Protein AF-A0A257PE08-F1 (afdb_monomer)

Solvent-accessible surface area (backbone atoms only — not comparable to full-atom values): 20374 Å² total; per-residue (Å²): 132,76,95,48,96,62,40,67,67,37,75,37,74,71,12,70,76,34,76,92,44,47,66,87,66,62,74,46,53,58,78,70,44,83,70,74,73,77,74,80,82,73,74,73,74,81,68,73,70,72,95,62,59,40,39,67,68,56,52,40,51,28,63,54,32,28,30,49,39,19,35,43,72,65,66,71,44,79,92,77,77,82,74,79,79,77,90,66,82,58,79,67,79,52,76,64,60,47,36,51,52,43,40,62,64,57,52,64,58,69,55,27,56,74,66,35,52,70,55,38,47,54,52,50,51,53,52,44,58,74,66,64,80,48,28,72,68,74,56,23,51,52,50,51,50,54,47,47,68,33,49,48,59,38,52,51,50,51,47,54,49,40,66,60,27,65,40,79,46,79,66,43,81,38,67,50,74,35,95,83,43,45,36,50,41,68,49,56,73,27,24,34,35,96,92,44,38,35,31,69,44,80,42,66,53,68,36,58,49,78,94,72,36,67,36,56,89,74,35,49,62,62,47,56,52,44,28,49,39,13,40,65,68,46,82,49,34,40,34,45,32,15,58,54,26,36,35,41,37,69,69,50,59,38,69,60,19,36,53,48,50,41,52,50,40,44,48,49,56,52,17,48,62,43,70,39,49,57,46,42,68,24,38,52,33,28,75,76,69,70,38,25,53,57,40,23,63,23,54,102,89,42,84,23,60,31,76,42,69,53,37,37,71,78,28,75,39,48,65,62,34,42,69,82,50,54,22,60,54,48,31,53,67,67,44,46,62,49,51,60,51,44,70,65,37,47,79,44,50,56,90,74,49,79,78,81,69,91,75,89,133

pLDDT: mean 89.32, std 12.43, range [31.91, 98.44]

Radius of gyration: 26.45 Å; Cα contacts (8 Å, |Δi|>4): 514; chains: 1; bounding box: 70×51×82 Å

Nearest PDB structures (foldseek):
  8b1u-assembly1_C  TM=7.797E-01  e=2.175E-16  Escherichia coli
  1w36-assembly1_C  TM=7.852E-01  e=1.128E-15  Escherichia coli
  1w36-assembly2_F  TM=7.829E-01  e=8.939E-15  Escherichia coli
  7mr1-assembly1_C  TM=7.186E-01  e=1.027E-13  Escherichia coli K-12
  7mr2-assembly1_C  TM=7.227E-01  e=4.542E-13  Escherichia coli K-12

Mean predicted aligned error: 7.94 Å

Secondary structure (DSSP, 8-state):
--SSTT-GGGTSHHHHHSTTT----THHHHTTS----PPP--PPPPPPPPSSPBPHHHHHHHHH-HHHHHHHHHS------------S--SS--HHHHHHHHHHHHS-HHHHHHH-HHHHHHHHHHHHHHTT-SPSHHHHHHHHHHHHHHHHHHHHHHHHHHHHS-EE---EEEEEEETTEEEEEEE-SEEEETTEEEEEEE-SS--B-GGG-B-HHHHHHHHHHHHHHHHTT--EEEEEE-SSEEEEEPPPPHHHHHHHHHHHHHHHHHHHHS--S--HHHHHHHHHHS-HHHHHT-BTTB--GGGSHHHHHH-SSHHHHHTTSHHHHHIIIIIHHHHHHHHTSEEEEGGGSPP------

Foldseek 3Di:
DDPDPLPVQQVDPVVVVVVVSHDPPVVSVQVVDPPDDPDPPDFDPADDADPDADELVLLLVCLQFLLQNLCCPQVVDDDDDPDDDPPDQDQDDDPVLLQVLLVQLQPPLVVCVVVPVLVSLVVSLVVCVVVSSAHDDPRSVVSSVVSSLQNRLLSVVVVVVCVQFVAWDDWDWQWDDAPSHIYTDIRPQWTHHPVGIEHEEEGQDDQADPPRAGDLSVCSSVLSSLLSCLLSVHPYWYWYGYRFWIKTQHHDHNVVSVQLVNVSRVQSSVSNSDNQLEHNQLLQCCVPPNCNQCQAPHDPPGDHPCVRVSNCVQPVGPCSSPVVVRHVVCSCSNPVVSVVSSRVIDIGTSVPDPPPPPDDD

Structure (mmCIF, N/CA/C/O backbone):
data_AF-A0A257PE08-F1
#
_entry.id   AF-A0A257PE08-F1
#
loop_
_atom_site.group_PDB
_atom_site.id
_atom_site.type_symbol
_atom_site.label_atom_id
_atom_site.label_alt_id
_atom_site.label_comp_id
_atom_site.label_asym_id
_atom_site.label_entity_id
_atom_site.label_seq_id
_atom_site.pdbx_PDB_ins_code
_atom_site.Cartn_x
_atom_site.Cartn_y
_atom_site.Cartn_z
_atom_site.occupancy
_atom_site.B_iso_or_equiv
_atom_site.auth_seq_id
_atom_site.auth_comp_id
_atom_site.auth_asym_id
_atom_site.auth_atom_id
_atom_site.pdbx_PDB_model_num
ATOM 1 N N . HIS A 1 1 ? 39.959 13.506 -36.699 1.00 79.88 1 HIS A N 1
ATOM 2 C CA . HIS A 1 1 ? 39.619 12.232 -36.036 1.00 79.88 1 HIS A CA 1
ATOM 3 C C . HIS A 1 1 ? 38.134 12.213 -35.681 1.00 79.88 1 HIS A C 1
ATOM 5 O O . HIS A 1 1 ? 37.629 13.261 -35.292 1.00 79.88 1 HIS A O 1
ATOM 11 N N . PRO A 1 2 ? 37.415 11.093 -35.877 1.00 84.62 2 PRO A N 1
ATOM 12 C CA . PRO A 1 2 ? 36.087 10.860 -35.302 1.00 84.62 2 PRO A CA 1
ATOM 13 C C . PRO A 1 2 ? 36.030 11.059 -33.779 1.00 84.62 2 PRO A C 1
ATOM 15 O O . PRO A 1 2 ? 37.005 10.783 -33.087 1.00 84.62 2 PRO A O 1
ATOM 18 N N . LEU A 1 3 ? 34.869 11.484 -33.269 1.00 89.00 3 LEU A N 1
ATOM 19 C CA . LEU A 1 3 ? 34.649 11.779 -31.843 1.00 89.00 3 LEU A CA 1
ATOM 20 C C . LEU A 1 3 ? 34.622 10.535 -30.944 1.00 89.00 3 LEU A C 1
ATOM 22 O O . LEU A 1 3 ? 34.955 10.628 -29.770 1.00 89.00 3 LEU A O 1
ATOM 26 N N . GLN A 1 4 ? 34.216 9.386 -31.482 1.00 88.69 4 GLN A N 1
ATOM 27 C CA . GLN A 1 4 ? 34.061 8.147 -30.721 1.00 88.69 4 GLN A CA 1
ATOM 28 C C . GLN A 1 4 ? 35.155 7.150 -31.112 1.00 88.69 4 GLN A C 1
ATOM 30 O O . GLN A 1 4 ? 35.343 6.937 -32.315 1.00 88.69 4 GLN A O 1
ATOM 35 N N . PRO A 1 5 ? 35.843 6.500 -30.154 1.00 83.31 5 PRO A N 1
ATOM 36 C CA . PRO A 1 5 ? 36.933 5.556 -30.433 1.00 83.31 5 PRO A CA 1
ATOM 37 C C . PRO A 1 5 ? 36.466 4.307 -31.197 1.00 83.31 5 PRO A C 1
ATOM 39 O O . PRO A 1 5 ? 37.251 3.687 -31.907 1.00 83.31 5 PRO A O 1
ATOM 42 N N . PHE A 1 6 ? 35.169 3.994 -31.139 1.00 86.25 6 PHE A N 1
ATOM 43 C CA . PHE A 1 6 ? 34.515 2.942 -31.916 1.00 86.25 6 PHE A CA 1
ATOM 44 C C . PHE A 1 6 ? 33.881 3.455 -33.213 1.00 86.25 6 PHE A C 1
ATOM 46 O O . PHE A 1 6 ? 32.962 2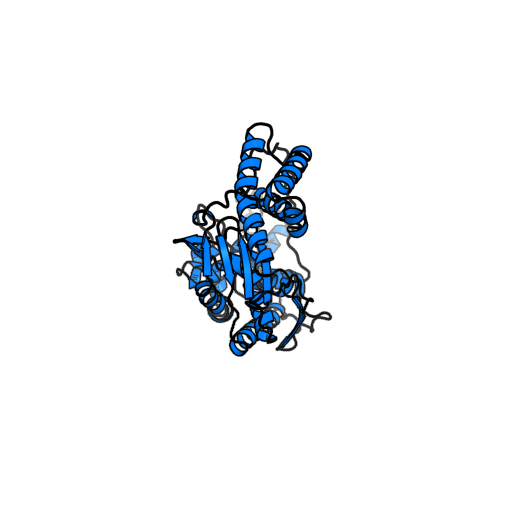.837 -33.735 1.00 86.25 6 PHE A O 1
ATOM 53 N N . SER A 1 7 ? 34.306 4.587 -33.775 1.00 88.00 7 SER A N 1
ATOM 54 C CA . SER A 1 7 ? 33.793 4.997 -35.086 1.00 88.00 7 SER A CA 1
ATOM 55 C C . SER A 1 7 ? 34.130 3.951 -36.153 1.00 88.00 7 SER A C 1
ATOM 57 O O . SER A 1 7 ? 35.294 3.584 -36.313 1.00 88.00 7 SER A O 1
ATOM 59 N N . ARG A 1 8 ? 33.131 3.528 -36.946 1.00 85.06 8 ARG A N 1
ATOM 60 C CA . ARG A 1 8 ? 33.309 2.581 -38.067 1.00 85.06 8 ARG A CA 1
ATOM 61 C C . ARG A 1 8 ? 34.441 2.998 -39.013 1.00 85.06 8 ARG A C 1
ATOM 63 O O . ARG A 1 8 ? 35.184 2.149 -39.499 1.00 85.06 8 ARG A O 1
ATOM 70 N N . ARG A 1 9 ? 34.631 4.314 -39.176 1.00 84.81 9 ARG A N 1
ATOM 71 C CA . ARG A 1 9 ? 35.687 4.940 -39.984 1.00 84.81 9 ARG A CA 1
ATOM 72 C C . ARG A 1 9 ? 37.097 4.491 -39.600 1.00 84.81 9 ARG A C 1
ATOM 74 O O . ARG A 1 9 ? 37.956 4.510 -40.464 1.00 84.81 9 ARG A O 1
ATOM 81 N N . TYR A 1 10 ? 37.344 4.083 -38.353 1.00 84.81 10 TYR A N 1
ATOM 82 C CA . TYR A 1 10 ? 38.652 3.583 -37.912 1.00 84.81 10 TYR A CA 1
ATOM 83 C C . TYR A 1 10 ? 38.959 2.145 -38.381 1.00 84.81 10 TYR A C 1
ATOM 85 O O . TYR A 1 10 ? 40.113 1.722 -38.349 1.00 84.81 10 TYR A O 1
ATOM 93 N N . PHE A 1 11 ? 37.947 1.397 -38.841 1.00 83.69 11 PHE A N 1
ATOM 94 C CA . PHE A 1 11 ? 38.051 -0.021 -39.224 1.00 83.69 11 PHE A CA 1
ATOM 95 C C . PHE A 1 11 ? 37.854 -0.268 -40.729 1.00 83.69 11 PHE A C 1
ATOM 97 O O . PHE A 1 11 ? 37.947 -1.409 -41.191 1.00 83.69 11 PHE A O 1
ATOM 104 N N . GLU A 1 12 ? 37.588 0.785 -41.505 1.00 83.50 12 GLU A N 1
ATOM 105 C CA . GLU A 1 12 ? 37.418 0.724 -42.957 1.00 83.50 12 GLU A CA 1
ATOM 106 C C . GLU A 1 12 ? 38.759 0.574 -43.687 1.00 83.50 12 GLU A C 1
ATOM 108 O O . GLU A 1 12 ? 39.816 0.995 -43.216 1.00 83.50 12 GLU A O 1
ATOM 113 N N . ARG A 1 13 ? 38.726 -0.008 -44.892 1.00 73.19 13 ARG A N 1
ATOM 114 C CA . ARG A 1 13 ? 39.934 -0.238 -45.702 1.00 73.19 13 ARG A CA 1
ATOM 115 C C . ARG A 1 13 ? 40.685 1.066 -46.009 1.00 73.19 13 ARG A C 1
ATOM 117 O O . ARG A 1 13 ? 41.907 1.081 -45.926 1.00 73.19 13 ARG A O 1
ATOM 124 N N . ALA A 1 14 ? 39.956 2.163 -46.220 1.00 70.44 14 ALA A N 1
ATOM 125 C CA . ALA A 1 14 ? 40.514 3.502 -46.424 1.00 70.44 14 ALA A CA 1
ATOM 126 C C . ALA A 1 14 ? 41.287 4.046 -45.202 1.00 70.44 14 ALA A C 1
ATOM 128 O O . ALA A 1 14 ? 42.212 4.839 -45.359 1.00 70.44 14 ALA A O 1
ATOM 129 N N . ALA A 1 15 ? 40.958 3.609 -43.981 1.00 65.19 15 ALA A N 1
ATOM 130 C CA . ALA A 1 15 ? 41.705 3.988 -42.783 1.00 65.19 15 ALA A CA 1
ATOM 131 C C . ALA A 1 15 ? 43.013 3.209 -42.626 1.00 65.19 15 ALA A C 1
ATOM 133 O O . ALA A 1 15 ? 43.952 3.740 -42.054 1.00 65.19 15 ALA A O 1
ATOM 134 N N . LYS A 1 16 ? 43.131 1.995 -43.185 1.00 61.88 16 LYS A N 1
ATOM 135 C CA . LYS A 1 16 ? 44.424 1.281 -43.253 1.00 61.88 16 LYS A CA 1
ATOM 136 C C . LYS A 1 16 ? 45.430 1.977 -44.167 1.00 61.88 16 LYS A C 1
ATOM 138 O O . LYS A 1 16 ? 46.629 1.884 -43.936 1.00 61.88 16 LYS A O 1
ATOM 143 N N . GLU A 1 17 ? 44.935 2.652 -45.197 1.00 68.38 17 GLU A N 1
ATOM 144 C CA . GLU A 1 17 ? 45.746 3.401 -46.163 1.00 68.38 17 GLU A CA 1
ATOM 145 C C . GLU A 1 17 ? 46.118 4.799 -45.638 1.00 68.38 17 GLU A C 1
ATOM 147 O O . GLU A 1 17 ? 47.116 5.379 -46.058 1.00 68.38 17 GLU A O 1
ATOM 152 N N . ASN A 1 18 ? 45.365 5.316 -44.662 1.00 70.62 18 ASN A N 1
ATOM 153 C CA . ASN A 1 18 ? 45.643 6.569 -43.972 1.00 70.62 18 ASN A CA 1
ATOM 154 C C . ASN A 1 18 ? 46.121 6.299 -42.537 1.00 70.62 18 ASN A C 1
ATOM 156 O O . ASN A 1 18 ? 45.312 6.197 -41.617 1.00 70.62 18 ASN A O 1
ATOM 160 N N . ALA A 1 19 ? 47.441 6.245 -42.332 1.00 65.56 19 ALA A N 1
ATOM 161 C CA . ALA A 1 19 ? 48.060 5.952 -41.033 1.00 65.56 19 ALA A CA 1
ATOM 162 C C . ALA A 1 19 ? 47.569 6.849 -39.876 1.00 65.56 19 ALA A C 1
ATOM 164 O O . ALA A 1 19 ? 47.602 6.424 -38.725 1.00 65.56 19 ALA A O 1
ATOM 165 N N . ALA A 1 20 ? 47.065 8.057 -40.164 1.00 75.19 20 ALA A N 1
ATOM 166 C CA . ALA A 1 20 ? 46.505 8.952 -39.154 1.00 75.19 20 ALA A CA 1
ATOM 167 C C . ALA A 1 20 ? 45.117 8.519 -38.643 1.00 75.19 20 ALA A C 1
ATOM 169 O O . ALA A 1 20 ? 44.660 9.026 -37.628 1.00 75.19 20 ALA A O 1
ATOM 170 N N . LEU A 1 21 ? 44.412 7.614 -39.324 1.00 77.50 21 LEU A N 1
ATOM 171 C CA . LEU A 1 21 ? 43.068 7.152 -38.953 1.00 77.50 21 LEU A CA 1
ATOM 172 C C . LEU A 1 21 ? 43.010 5.651 -38.643 1.00 77.50 21 LEU A C 1
ATOM 174 O O . LEU A 1 21 ? 41.936 5.138 -38.356 1.00 77.50 21 LEU A O 1
ATOM 178 N N . PHE A 1 22 ? 44.124 4.928 -38.683 1.00 79.75 22 PHE A N 1
ATOM 179 C CA . PHE A 1 22 ? 44.137 3.509 -38.339 1.00 79.75 22 PHE A CA 1
ATOM 180 C C . PHE A 1 22 ? 44.191 3.295 -36.815 1.00 79.75 22 PHE A C 1
ATOM 182 O O . PHE A 1 22 ? 44.941 3.981 -36.123 1.00 79.75 22 PHE A O 1
ATOM 189 N N . THR A 1 23 ? 43.437 2.322 -36.289 1.00 80.94 23 THR A N 1
ATOM 190 C CA . THR A 1 23 ? 43.498 1.909 -34.873 1.00 80.94 23 THR A CA 1
ATOM 191 C C . THR A 1 23 ? 43.847 0.426 -34.728 1.00 80.94 23 THR A C 1
ATOM 193 O O . THR A 1 23 ? 43.384 -0.411 -35.503 1.00 80.94 23 THR A O 1
ATOM 196 N N . TYR A 1 24 ? 44.641 0.100 -33.704 1.00 81.94 24 TYR A N 1
ATOM 197 C CA . TYR A 1 24 ? 44.962 -1.276 -33.301 1.00 81.94 24 TYR A CA 1
ATOM 198 C C . TYR A 1 24 ? 44.006 -1.829 -32.230 1.00 81.94 24 TYR A C 1
ATOM 200 O O . TYR A 1 24 ? 44.119 -2.998 -31.869 1.00 81.94 24 TYR A O 1
ATOM 208 N N . ALA A 1 25 ? 43.072 -1.011 -31.734 1.00 84.50 25 ALA A N 1
ATOM 209 C CA . ALA A 1 25 ? 42.108 -1.374 -30.697 1.00 84.50 25 ALA A CA 1
ATOM 210 C C . ALA A 1 25 ? 41.035 -2.334 -31.248 1.00 84.50 25 ALA A C 1
ATOM 212 O O . ALA A 1 25 ? 39.959 -1.925 -31.698 1.00 84.50 25 ALA A O 1
ATOM 213 N N . GLY A 1 26 ? 41.376 -3.624 -31.290 1.00 79.31 26 GLY A N 1
ATOM 214 C CA . GLY A 1 26 ? 40.558 -4.692 -31.864 1.00 79.31 26 GLY A CA 1
ATOM 215 C C . GLY A 1 26 ? 39.231 -4.911 -31.136 1.00 79.31 26 GLY A C 1
ATOM 216 O O . GLY A 1 26 ? 38.256 -5.314 -31.769 1.00 79.31 26 GLY A O 1
ATOM 217 N N . GLU A 1 27 ? 39.162 -4.571 -29.850 1.00 83.38 27 GLU A N 1
ATOM 218 C CA . GLU A 1 27 ? 37.962 -4.623 -29.015 1.00 83.38 27 GLU A CA 1
ATOM 219 C C . GLU A 1 27 ? 36.804 -3.795 -29.596 1.00 83.38 27 GLU A C 1
ATOM 221 O O . GLU A 1 27 ? 35.659 -4.242 -29.616 1.00 83.38 27 GLU A O 1
ATOM 226 N N . TRP A 1 28 ? 37.093 -2.638 -30.195 1.00 84.50 28 TRP A N 1
ATOM 227 C CA . TRP A 1 28 ? 36.077 -1.770 -30.797 1.00 84.50 28 TRP A CA 1
ATOM 228 C C . TRP A 1 28 ? 35.566 -2.274 -32.143 1.00 84.50 28 TRP A C 1
ATOM 230 O O . TRP A 1 28 ? 34.472 -1.906 -32.572 1.00 84.50 28 TRP A O 1
ATOM 240 N N . ARG A 1 29 ? 36.326 -3.148 -32.809 1.00 79.12 29 ARG A N 1
ATOM 241 C CA . ARG A 1 29 ? 35.878 -3.794 -34.043 1.00 79.12 29 ARG A CA 1
ATOM 242 C C . ARG A 1 29 ? 34.722 -4.757 -33.774 1.00 79.12 29 ARG A C 1
ATOM 244 O O . ARG A 1 29 ? 33.867 -4.911 -34.641 1.00 79.12 29 ARG A O 1
ATOM 251 N N . MET A 1 30 ? 34.674 -5.364 -32.584 1.00 78.38 30 MET A N 1
ATOM 252 C CA . MET A 1 30 ? 33.598 -6.279 -32.188 1.00 78.38 30 MET A CA 1
ATOM 253 C C . MET A 1 30 ? 32.237 -5.582 -32.100 1.00 78.38 30 MET A C 1
ATOM 255 O O . MET A 1 30 ? 31.230 -6.210 -32.395 1.00 78.38 30 MET A O 1
ATOM 259 N N . ALA A 1 31 ? 32.201 -4.281 -31.791 1.00 75.62 31 ALA A N 1
ATOM 260 C CA . ALA A 1 31 ? 30.964 -3.496 -31.773 1.00 75.62 31 ALA A CA 1
ATOM 261 C C . ALA A 1 31 ? 30.319 -3.318 -33.167 1.00 75.62 31 ALA A C 1
ATOM 263 O O . ALA A 1 31 ? 29.145 -2.972 -33.252 1.00 75.62 31 ALA A O 1
ATOM 264 N N . HIS A 1 32 ? 31.078 -3.548 -34.250 1.00 75.12 32 HIS A N 1
ATOM 265 C CA . HIS A 1 32 ? 30.610 -3.482 -35.647 1.00 75.12 32 HIS A CA 1
ATOM 266 C C . HIS A 1 32 ? 30.516 -4.847 -36.322 1.00 75.12 32 HIS A C 1
ATOM 268 O O . HIS A 1 32 ? 30.151 -4.915 -37.496 1.00 75.12 32 HIS A O 1
ATOM 274 N N . ALA A 1 33 ? 30.908 -5.921 -35.633 1.00 74.69 33 ALA A N 1
ATOM 275 C CA . ALA A 1 33 ? 30.546 -7.251 -36.090 1.00 74.69 33 ALA A CA 1
ATOM 276 C C . ALA A 1 33 ? 29.020 -7.335 -36.021 1.00 74.69 33 ALA A C 1
ATOM 278 O O . ALA A 1 33 ? 28.451 -6.905 -35.015 1.00 74.69 33 ALA A O 1
ATOM 279 N N . ASP A 1 34 ? 28.373 -7.825 -37.085 1.00 62.53 34 ASP A N 1
ATOM 280 C CA . ASP A 1 34 ? 26.927 -8.050 -37.083 1.00 62.53 34 ASP A CA 1
ATOM 281 C C . ASP A 1 34 ? 26.580 -8.788 -35.794 1.00 62.53 34 ASP A C 1
ATOM 283 O O . ASP A 1 34 ? 27.087 -9.885 -35.536 1.00 62.53 34 ASP A O 1
ATOM 287 N N . SER A 1 35 ? 25.838 -8.089 -34.932 1.00 59.88 35 SER A N 1
ATOM 288 C CA . SER A 1 35 ? 25.573 -8.520 -33.568 1.00 59.88 35 SER A CA 1
ATOM 289 C C . SER A 1 35 ? 25.054 -9.948 -33.623 1.00 59.88 35 SER A C 1
ATOM 291 O O . SER A 1 35 ? 24.164 -10.249 -34.426 1.00 59.88 35 SER A O 1
ATOM 293 N N . ALA A 1 36 ? 25.658 -10.832 -32.825 1.00 59.47 36 ALA A N 1
ATOM 294 C CA . ALA A 1 36 ? 25.188 -12.198 -32.669 1.00 59.47 36 ALA A CA 1
ATOM 295 C C . ALA A 1 36 ? 23.662 -12.164 -32.533 1.00 59.47 36 ALA A C 1
ATOM 297 O O . ALA A 1 36 ? 23.142 -11.370 -31.744 1.00 59.47 36 ALA A O 1
ATOM 298 N N . ALA A 1 37 ? 22.964 -12.969 -33.344 1.00 58.19 37 ALA A N 1
ATOM 299 C CA . ALA A 1 37 ? 21.514 -13.084 -33.273 1.00 58.19 37 ALA A CA 1
ATOM 300 C C . ALA A 1 37 ? 21.102 -13.156 -31.793 1.00 58.19 37 ALA A C 1
ATOM 302 O O . ALA A 1 37 ? 21.772 -13.883 -31.045 1.00 58.19 37 ALA A O 1
ATOM 303 N N . PRO A 1 38 ? 20.086 -12.384 -31.354 1.00 58.47 38 PRO A N 1
ATOM 304 C CA . PRO A 1 38 ? 19.690 -12.358 -29.955 1.00 58.47 38 PRO A CA 1
ATOM 305 C C . PRO A 1 38 ? 19.568 -13.800 -29.478 1.00 58.47 38 PRO A C 1
ATOM 307 O O . P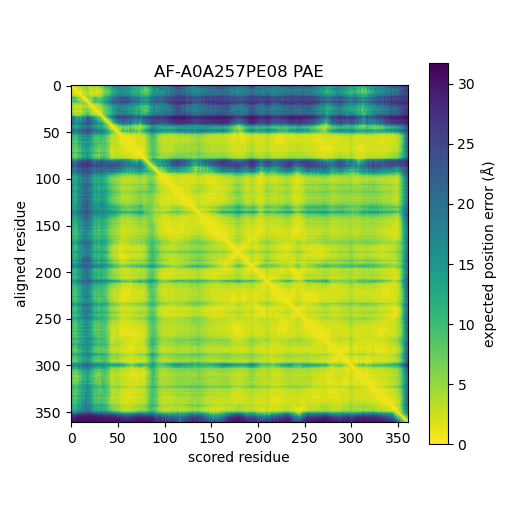RO A 1 38 ? 18.920 -14.615 -30.143 1.00 58.47 38 PRO A O 1
ATOM 310 N N . ALA A 1 39 ? 20.279 -14.129 -28.394 1.00 56.44 39 ALA A N 1
ATOM 311 C CA . ALA A 1 39 ? 20.256 -15.475 -27.847 1.00 56.44 39 ALA A CA 1
ATOM 312 C C . ALA A 1 39 ? 18.785 -15.896 -27.715 1.00 56.44 39 ALA A C 1
ATOM 314 O O . ALA A 1 39 ? 17.985 -15.081 -27.242 1.00 56.44 39 ALA A O 1
ATOM 315 N N . PRO A 1 40 ? 18.400 -17.102 -28.174 1.00 50.62 40 PRO A N 1
ATOM 316 C CA . PRO A 1 40 ? 17.013 -17.528 -28.103 1.00 50.62 40 PRO A CA 1
ATOM 317 C C . PRO A 1 40 ? 16.539 -17.351 -26.664 1.00 50.62 40 PRO A C 1
ATOM 319 O O . PRO A 1 40 ? 17.166 -17.863 -25.730 1.00 50.62 40 PRO A O 1
ATOM 322 N N . ALA A 1 41 ? 15.480 -16.559 -26.493 1.00 57.78 41 ALA A N 1
ATOM 323 C CA . ALA A 1 41 ? 14.851 -16.350 -25.205 1.00 57.78 41 ALA A CA 1
ATOM 324 C C . ALA A 1 41 ? 14.272 -17.697 -24.770 1.00 57.78 41 ALA A C 1
ATOM 326 O O . ALA A 1 41 ? 13.185 -18.093 -25.187 1.00 57.78 41 ALA A O 1
ATOM 327 N N . HIS A 1 42 ? 15.040 -18.449 -23.989 1.00 59.47 42 HIS A N 1
ATOM 328 C CA . HIS A 1 42 ? 14.520 -19.624 -23.322 1.00 59.47 42 HIS A CA 1
ATOM 329 C C . HIS A 1 42 ? 13.553 -19.094 -22.267 1.00 59.47 42 HIS A C 1
ATOM 331 O O . HIS A 1 42 ? 13.962 -18.352 -21.372 1.00 59.47 42 HIS A O 1
ATOM 337 N N . GLY A 1 43 ? 12.264 -19.404 -22.422 1.00 68.75 43 GLY A N 1
ATOM 338 C CA . GLY A 1 43 ? 11.273 -19.085 -21.401 1.00 68.75 43 GLY A CA 1
ATOM 339 C C . GLY A 1 43 ? 11.719 -19.648 -20.054 1.00 68.75 43 GLY A C 1
ATOM 340 O O . GLY A 1 43 ? 12.367 -20.698 -19.996 1.00 68.75 43 GLY A O 1
ATOM 341 N N . LEU A 1 44 ? 11.400 -18.939 -18.971 1.00 81.06 44 LEU A N 1
ATOM 342 C CA . LEU A 1 44 ? 11.632 -19.475 -17.635 1.00 81.06 44 LEU A CA 1
ATOM 343 C C . LEU A 1 44 ? 10.855 -20.791 -17.484 1.00 81.06 44 LEU A C 1
ATOM 345 O O . LEU A 1 44 ? 9.756 -20.916 -18.035 1.00 81.06 44 LEU A O 1
ATOM 349 N N . PRO A 1 45 ? 11.391 -21.779 -16.744 1.00 83.38 45 PRO A N 1
ATOM 350 C CA . PRO A 1 45 ? 10.591 -22.936 -16.382 1.00 83.38 45 PRO A CA 1
ATOM 351 C C . PRO A 1 45 ? 9.360 -22.471 -15.596 1.00 83.38 45 PRO A C 1
ATOM 353 O O . PRO A 1 45 ? 9.400 -21.420 -14.942 1.00 83.38 45 PRO A O 1
ATOM 356 N N . ALA A 1 46 ? 8.286 -23.261 -15.665 1.00 82.50 46 ALA A N 1
ATOM 357 C CA . ALA A 1 46 ? 7.056 -22.985 -14.932 1.00 82.50 46 ALA A CA 1
ATOM 358 C C . ALA A 1 46 ? 7.369 -22.703 -13.458 1.00 82.50 46 ALA A C 1
ATOM 360 O O . ALA A 1 46 ? 8.221 -23.371 -12.865 1.00 82.50 46 ALA A O 1
ATOM 361 N N . PHE A 1 47 ? 6.710 -21.699 -12.884 1.00 82.31 47 PHE A N 1
ATOM 362 C CA . PHE A 1 47 ? 6.929 -21.371 -11.487 1.00 82.31 47 PHE A CA 1
ATOM 363 C C . PHE A 1 47 ? 6.517 -22.540 -10.579 1.00 82.31 47 PHE A C 1
ATOM 365 O O . PHE A 1 47 ? 5.391 -23.041 -10.646 1.00 82.31 47 PHE A O 1
ATOM 372 N N . GLU A 1 48 ? 7.445 -22.978 -9.729 1.00 80.00 48 GLU A N 1
ATOM 373 C CA . GLU A 1 48 ? 7.168 -23.976 -8.700 1.00 80.00 48 GLU A CA 1
ATOM 374 C C . GLU A 1 48 ? 6.352 -23.337 -7.576 1.00 80.00 48 GLU A C 1
ATOM 376 O O . GLU A 1 48 ? 6.561 -22.177 -7.222 1.00 80.00 48 GLU A O 1
ATOM 381 N N . ALA A 1 49 ? 5.401 -24.083 -7.014 1.00 75.06 49 ALA A N 1
ATOM 382 C CA . ALA A 1 49 ? 4.604 -23.580 -5.902 1.00 75.06 49 ALA A CA 1
ATOM 383 C C . ALA A 1 49 ? 5.513 -23.168 -4.734 1.00 75.06 49 ALA A C 1
ATOM 385 O O . ALA A 1 49 ? 6.495 -23.849 -4.431 1.00 75.06 49 ALA A O 1
ATOM 386 N N . LEU A 1 50 ? 5.170 -22.062 -4.068 1.00 78.44 50 LEU A N 1
ATOM 387 C CA . LEU A 1 50 ? 5.893 -21.640 -2.874 1.00 78.44 50 LEU A CA 1
ATOM 388 C C . LEU A 1 50 ? 5.855 -22.741 -1.813 1.00 78.44 50 LEU A C 1
ATOM 390 O O . LEU A 1 50 ? 4.823 -23.377 -1.598 1.00 78.44 50 LEU A O 1
ATOM 394 N N . LEU A 1 51 ? 6.980 -22.907 -1.117 1.00 79.75 51 LEU A N 1
ATOM 395 C CA . LEU A 1 51 ? 7.062 -23.777 0.056 1.00 79.75 51 LEU A CA 1
ATOM 396 C C . LEU A 1 51 ? 6.205 -23.243 1.212 1.00 79.75 51 LEU A C 1
ATOM 398 O O . LEU A 1 51 ? 5.654 -24.027 1.980 1.00 79.75 51 LEU A O 1
ATOM 402 N N . GLU A 1 52 ? 6.082 -21.919 1.316 1.00 88.94 52 GLU A N 1
ATOM 403 C CA . GLU A 1 52 ? 5.307 -21.234 2.348 1.00 88.94 52 GLU A CA 1
ATOM 404 C C . GLU A 1 52 ? 4.123 -20.472 1.729 1.00 88.94 52 GLU A C 1
ATOM 406 O O . GLU A 1 52 ? 4.273 -19.872 0.658 1.00 88.94 52 GLU A O 1
ATOM 411 N N . PRO A 1 53 ? 2.947 -20.455 2.386 1.00 94.31 53 PRO A N 1
ATOM 412 C CA . PRO A 1 53 ? 1.835 -19.609 1.972 1.00 94.31 53 PRO A CA 1
ATOM 413 C C . PRO A 1 53 ? 2.221 -18.126 1.930 1.00 94.31 53 PRO A C 1
ATOM 415 O O . PRO A 1 53 ? 3.056 -17.650 2.698 1.00 94.31 53 PRO A O 1
ATOM 418 N N . LEU A 1 54 ? 1.563 -17.372 1.053 1.00 96.31 54 LEU A N 1
ATOM 419 C CA . LEU A 1 54 ? 1.662 -15.920 1.029 1.00 96.31 54 LEU A CA 1
ATOM 420 C C . LEU A 1 54 ? 1.046 -15.323 2.294 1.00 96.31 54 LEU A C 1
ATOM 422 O O . LEU A 1 54 ? 0.002 -15.767 2.759 1.00 96.31 54 LEU A O 1
ATOM 426 N N . SER A 1 55 ? 1.656 -14.248 2.777 1.00 97.19 55 SER A N 1
ATOM 427 C CA . SER A 1 55 ? 1.065 -13.304 3.728 1.00 97.19 55 SER A CA 1
ATOM 428 C C . SER A 1 55 ? 0.315 -12.185 2.998 1.00 97.19 55 SER A C 1
ATOM 430 O O . SER A 1 55 ? 0.585 -11.879 1.829 1.00 97.19 55 SER A O 1
ATOM 432 N N . LEU A 1 56 ? -0.572 -11.486 3.708 1.00 97.06 56 LEU A N 1
ATOM 433 C CA . LEU A 1 56 ? -1.252 -10.292 3.200 1.00 97.06 56 LEU A CA 1
ATOM 434 C C . LEU A 1 56 ? -0.244 -9.222 2.782 1.00 97.06 56 LEU A C 1
ATOM 436 O O . LEU A 1 56 ? -0.399 -8.600 1.734 1.00 97.06 56 LEU A O 1
ATOM 440 N N . GLN A 1 57 ? 0.834 -9.045 3.550 1.00 96.44 57 GLN A N 1
ATOM 441 C CA . GLN A 1 57 ? 1.872 -8.065 3.227 1.00 96.44 57 GLN A CA 1
ATOM 442 C C . GLN A 1 57 ? 2.612 -8.390 1.925 1.00 96.44 57 GLN A C 1
ATOM 444 O O . GLN A 1 57 ? 2.959 -7.477 1.172 1.00 96.44 57 GLN A O 1
ATOM 449 N N . GLN A 1 58 ? 2.837 -9.669 1.610 1.00 96.81 58 GLN A N 1
ATOM 450 C CA . GLN A 1 58 ? 3.401 -10.058 0.314 1.00 96.81 58 GLN A CA 1
ATOM 451 C C . GLN A 1 58 ? 2.434 -9.750 -0.835 1.00 96.81 58 GLN A C 1
ATOM 453 O O . GLN A 1 58 ? 2.880 -9.235 -1.860 1.00 96.81 58 GLN A O 1
ATOM 458 N N . LEU A 1 59 ? 1.126 -9.965 -0.653 1.00 97.25 59 LEU A N 1
ATOM 459 C CA . LEU A 1 59 ? 0.112 -9.588 -1.646 1.00 97.25 59 LEU A CA 1
ATOM 460 C C . LEU A 1 59 ? 0.011 -8.071 -1.842 1.00 97.25 59 LEU A C 1
ATOM 462 O O . LEU A 1 59 ? -0.058 -7.610 -2.978 1.00 97.25 59 LEU A O 1
ATOM 466 N N . VAL A 1 60 ? 0.074 -7.281 -0.767 1.00 97.12 60 VAL A N 1
ATOM 467 C CA . VAL A 1 60 ? 0.099 -5.810 -0.845 1.00 97.12 60 VAL A CA 1
ATOM 468 C C . VAL A 1 60 ? 1.342 -5.326 -1.593 1.00 97.12 60 VAL A C 1
ATOM 470 O O . VAL A 1 60 ? 1.248 -4.445 -2.447 1.00 97.12 60 VAL A O 1
ATOM 473 N N . ARG A 1 61 ? 2.519 -5.894 -1.296 1.00 96.38 61 ARG A N 1
ATOM 474 C CA . ARG A 1 61 ? 3.771 -5.566 -2.000 1.00 96.38 61 ARG A CA 1
ATOM 475 C C . ARG A 1 61 ? 3.701 -5.935 -3.476 1.00 96.38 61 ARG A C 1
ATOM 477 O O . ARG A 1 61 ? 4.109 -5.124 -4.302 1.00 96.38 61 ARG A O 1
ATOM 484 N N . PHE A 1 62 ? 3.161 -7.113 -3.788 1.00 97.25 62 PHE A N 1
ATOM 485 C CA . PHE A 1 62 ? 2.912 -7.532 -5.161 1.00 97.25 62 PHE A CA 1
ATOM 486 C C . PHE A 1 62 ? 2.003 -6.529 -5.864 1.00 97.25 62 PHE A C 1
ATOM 488 O O . PHE A 1 62 ? 2.412 -5.961 -6.861 1.00 97.25 62 PHE A O 1
ATOM 495 N N . LEU A 1 63 ? 0.832 -6.219 -5.309 1.00 96.25 63 LEU A N 1
ATOM 496 C CA . LEU A 1 63 ? -0.122 -5.298 -5.923 1.00 96.25 63 LEU A CA 1
ATOM 497 C C . LEU A 1 63 ? 0.464 -3.894 -6.158 1.00 96.25 63 LEU A C 1
ATOM 499 O O . LEU A 1 63 ? 0.144 -3.262 -7.159 1.00 96.25 63 LEU A O 1
ATOM 503 N N . LYS A 1 64 ? 1.339 -3.411 -5.264 1.00 95.38 64 LYS A N 1
ATOM 504 C CA . LYS A 1 64 ? 2.035 -2.122 -5.424 1.00 95.38 64 LYS A CA 1
ATOM 505 C C . LYS A 1 64 ? 3.005 -2.114 -6.607 1.00 95.38 64 LYS A C 1
ATOM 507 O O . LYS A 1 64 ? 3.056 -1.119 -7.323 1.00 95.38 64 LYS A O 1
ATOM 512 N N . ASN A 1 65 ? 3.787 -3.178 -6.786 1.00 96.19 65 ASN A N 1
ATOM 513 C CA . ASN A 1 65 ? 4.723 -3.308 -7.904 1.00 96.19 65 ASN A CA 1
ATOM 514 C C . ASN A 1 65 ? 4.961 -4.798 -8.244 1.00 96.19 65 ASN A C 1
ATOM 516 O O . ASN A 1 65 ? 5.892 -5.417 -7.709 1.00 96.19 65 ASN A O 1
ATOM 520 N N . PRO A 1 66 ?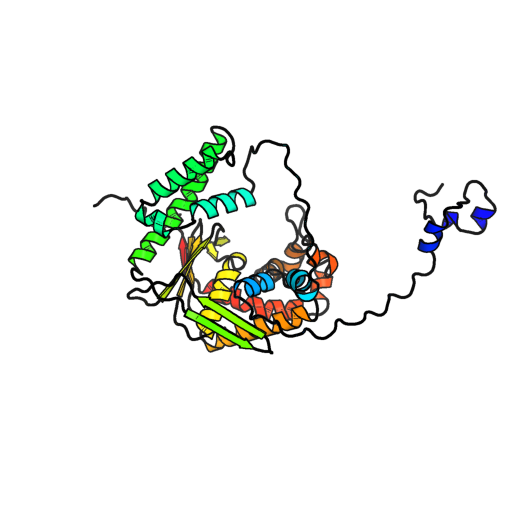 4.139 -5.379 -9.141 1.00 96.88 66 PRO A N 1
ATOM 521 C CA . PRO A 1 66 ? 4.265 -6.778 -9.550 1.00 96.88 66 PRO A CA 1
ATOM 522 C C . PRO A 1 66 ? 5.582 -7.099 -10.248 1.00 96.88 66 PRO A C 1
ATOM 524 O O . PRO A 1 66 ? 6.106 -8.199 -10.091 1.00 96.88 66 PRO A O 1
ATOM 527 N N . VAL A 1 67 ? 6.141 -6.141 -10.991 1.00 97.06 67 VAL A N 1
ATOM 528 C CA . VAL A 1 67 ? 7.414 -6.315 -11.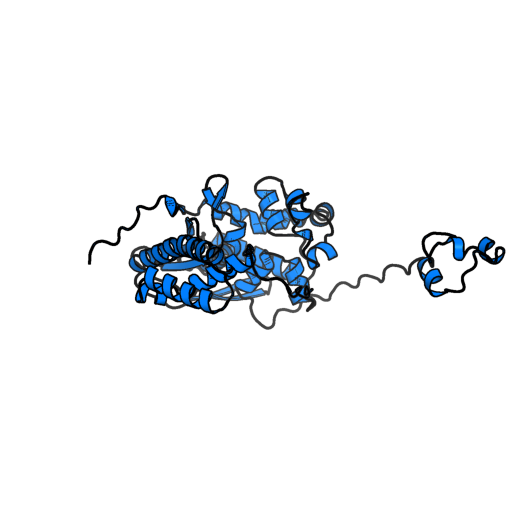699 1.00 97.06 67 VAL A CA 1
ATOM 529 C C . VAL A 1 67 ? 8.549 -6.470 -10.693 1.00 97.06 67 VAL A C 1
ATOM 5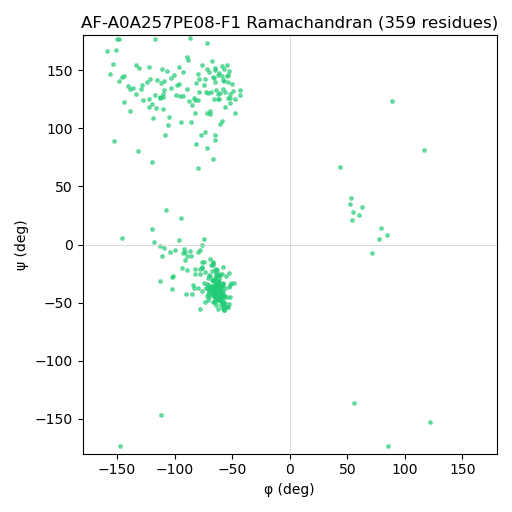31 O O . VAL A 1 67 ? 9.279 -7.456 -10.734 1.00 97.06 67 VAL A O 1
ATOM 534 N N . LYS A 1 68 ? 8.644 -5.583 -9.702 1.00 96.19 68 LYS A N 1
ATOM 535 C CA . LYS A 1 68 ? 9.613 -5.709 -8.606 1.00 96.19 68 LYS A CA 1
ATOM 536 C C . LYS A 1 68 ? 9.414 -6.991 -7.798 1.00 96.19 68 LYS A C 1
ATOM 538 O O . LYS A 1 68 ? 10.391 -7.611 -7.378 1.00 96.19 68 LYS A O 1
ATOM 543 N N . ALA A 1 69 ? 8.166 -7.413 -7.589 1.00 95.94 69 ALA A N 1
ATOM 544 C CA . ALA A 1 69 ? 7.876 -8.685 -6.938 1.00 95.94 69 ALA A CA 1
ATOM 545 C C . ALA A 1 69 ? 8.385 -9.885 -7.756 1.00 95.94 69 ALA A C 1
ATOM 547 O O . ALA A 1 69 ? 8.969 -10.787 -7.166 1.00 95.94 69 ALA A O 1
ATOM 548 N N . PHE A 1 70 ? 8.249 -9.873 -9.086 1.00 96.06 70 PHE A N 1
ATOM 549 C CA . PHE A 1 70 ? 8.840 -10.886 -9.966 1.00 96.06 70 PHE A CA 1
ATOM 550 C C . PHE A 1 70 ? 10.365 -10.933 -9.825 1.00 96.06 70 PHE A C 1
ATOM 552 O O . PHE A 1 70 ? 10.910 -11.992 -9.532 1.00 96.06 70 PHE A O 1
ATOM 559 N N . PHE A 1 71 ? 11.065 -9.799 -9.942 1.00 95.50 71 PHE A N 1
ATOM 560 C CA . PHE A 1 71 ? 12.526 -9.783 -9.787 1.00 95.50 71 PHE A CA 1
ATOM 561 C C . PHE A 1 71 ? 12.956 -10.340 -8.430 1.00 95.50 71 PHE A C 1
ATOM 563 O O . PHE A 1 71 ? 13.829 -11.201 -8.368 1.00 95.50 71 PHE A O 1
ATOM 570 N N . ARG A 1 72 ? 12.289 -9.925 -7.353 1.00 94.38 72 ARG A N 1
ATOM 571 C CA . ARG A 1 72 ? 12.656 -10.350 -6.004 1.00 94.38 72 ARG A CA 1
ATOM 572 C C . ARG A 1 72 ? 12.310 -11.808 -5.702 1.00 94.38 72 ARG A C 1
ATOM 574 O O . ARG A 1 72 ? 13.105 -12.489 -5.078 1.00 94.38 72 ARG A O 1
ATOM 581 N N . VAL A 1 73 ? 11.121 -12.275 -6.078 1.00 92.44 73 VAL A N 1
ATOM 582 C CA . VAL A 1 73 ? 10.624 -13.610 -5.695 1.00 92.44 73 VAL A CA 1
ATOM 583 C C . VAL A 1 73 ? 11.025 -14.669 -6.716 1.00 92.44 73 VAL A C 1
ATOM 585 O O . VAL A 1 73 ? 11.429 -15.762 -6.333 1.00 92.44 73 VAL A O 1
ATOM 588 N N . ARG A 1 74 ? 10.921 -14.367 -8.016 1.00 92.62 74 ARG A N 1
ATOM 589 C CA . ARG A 1 74 ? 11.202 -15.336 -9.082 1.00 92.62 74 ARG A CA 1
ATOM 590 C C . ARG A 1 74 ? 12.687 -15.446 -9.401 1.00 92.62 74 ARG A C 1
ATOM 592 O O . ARG A 1 74 ? 13.135 -16.544 -9.736 1.00 92.62 74 ARG A O 1
ATOM 599 N N . LEU A 1 75 ? 13.404 -14.321 -9.367 1.00 92.50 75 LEU A N 1
ATOM 600 C CA . LEU A 1 75 ? 14.796 -14.225 -9.821 1.00 92.50 75 LEU A CA 1
ATOM 601 C C . LEU A 1 75 ? 15.806 -13.999 -8.687 1.00 92.50 75 LEU A C 1
ATOM 603 O O . LEU A 1 75 ? 17.000 -14.072 -8.953 1.00 92.50 75 LEU A O 1
ATOM 607 N N . ASP A 1 76 ? 15.342 -13.717 -7.466 1.00 93.56 76 ASP A N 1
ATOM 608 C CA . ASP A 1 76 ? 16.173 -13.293 -6.327 1.00 93.56 76 ASP A CA 1
ATOM 609 C C . ASP A 1 76 ? 17.074 -12.082 -6.650 1.00 93.56 76 ASP A C 1
ATOM 611 O O . ASP A 1 76 ? 18.243 -11.997 -6.281 1.00 93.56 76 ASP A O 1
ATOM 615 N N . VAL A 1 77 ? 16.517 -11.121 -7.395 1.00 94.25 77 VAL A N 1
ATOM 616 C CA . VAL A 1 77 ? 17.192 -9.886 -7.801 1.00 94.25 77 VAL A CA 1
ATOM 617 C C . VAL A 1 77 ? 16.582 -8.697 -7.071 1.00 94.25 77 VAL A C 1
ATOM 619 O O . VAL A 1 77 ? 15.376 -8.447 -7.135 1.00 94.25 77 VAL A O 1
ATOM 622 N N . VAL A 1 78 ? 17.441 -7.916 -6.419 1.00 92.62 78 VAL A N 1
ATOM 623 C CA . VAL A 1 78 ? 17.100 -6.628 -5.813 1.00 92.62 78 VAL A CA 1
ATOM 624 C C . VAL A 1 78 ? 18.083 -5.585 -6.327 1.00 92.62 78 VAL A C 1
ATOM 626 O O . VAL A 1 78 ? 19.293 -5.750 -6.196 1.00 92.62 78 VAL A O 1
ATOM 629 N N . PHE A 1 79 ? 17.558 -4.513 -6.917 1.00 88.00 79 PHE A N 1
ATOM 630 C CA . PHE A 1 79 ? 18.348 -3.335 -7.263 1.00 88.00 79 PHE A CA 1
ATOM 631 C C . PHE A 1 79 ? 18.397 -2.432 -6.037 1.00 88.00 79 PHE A C 1
ATOM 633 O O . PHE A 1 79 ? 17.383 -1.834 -5.674 1.00 88.00 79 PHE A O 1
ATOM 640 N N . ASP A 1 80 ? 19.545 -2.416 -5.368 1.00 77.94 80 ASP A N 1
ATOM 641 C CA . ASP A 1 80 ? 19.780 -1.560 -4.213 1.00 77.94 80 ASP A CA 1
ATOM 642 C C . ASP A 1 80 ? 20.424 -0.255 -4.679 1.00 77.94 80 ASP A C 1
ATOM 644 O O . ASP A 1 80 ? 21.426 -0.267 -5.400 1.00 77.94 80 ASP A O 1
ATOM 648 N N . GLU A 1 81 ? 19.839 0.870 -4.284 1.00 67.31 81 GLU A N 1
ATOM 649 C CA . GLU A 1 81 ? 20.500 2.160 -4.418 1.00 67.31 81 GLU A CA 1
ATOM 650 C C . GLU A 1 81 ? 21.429 2.282 -3.217 1.00 67.31 81 GLU A C 1
ATOM 652 O O . GLU A 1 81 ? 20.974 2.338 -2.076 1.00 67.31 81 GLU A O 1
ATOM 657 N N . GLN A 1 82 ? 22.743 2.278 -3.453 1.00 57.56 82 GLN A N 1
ATOM 658 C CA . GLN A 1 82 ? 23.695 2.598 -2.395 1.00 57.56 82 GLN A CA 1
ATOM 659 C C . GLN A 1 82 ? 23.363 4.007 -1.899 1.00 57.56 82 GLN A C 1
ATOM 661 O O . GLN A 1 82 ? 23.588 4.979 -2.618 1.00 57.56 82 GLN A O 1
ATOM 666 N N . GLY A 1 83 ? 22.763 4.095 -0.708 1.00 56.19 83 GLY A N 1
ATOM 667 C CA . GLY A 1 83 ? 22.356 5.363 -0.120 1.00 56.19 83 GLY A CA 1
ATOM 668 C C . GLY A 1 83 ? 23.544 6.315 -0.089 1.00 56.19 83 GLY A C 1
ATOM 669 O O . GLY A 1 83 ? 24.612 5.960 0.416 1.00 56.19 83 GLY A O 1
ATOM 670 N N . ALA A 1 84 ? 23.371 7.506 -0.658 1.00 58.97 84 ALA A N 1
ATOM 671 C CA . ALA A 1 84 ? 24.338 8.570 -0.471 1.00 58.97 84 ALA A CA 1
ATOM 672 C C . ALA A 1 84 ? 24.385 8.884 1.028 1.00 58.97 84 ALA A C 1
ATOM 674 O O . ALA A 1 84 ? 23.349 9.103 1.657 1.00 58.97 84 ALA A O 1
ATOM 675 N N . GLN A 1 85 ? 25.576 8.836 1.616 1.00 56.44 85 GLN A N 1
ATOM 676 C CA . GLN A 1 85 ? 25.761 9.342 2.964 1.00 56.44 85 GLN A CA 1
ATOM 677 C C . GLN A 1 85 ? 25.688 10.867 2.870 1.00 56.44 85 GLN A C 1
ATOM 679 O O . GLN A 1 85 ? 26.539 11.480 2.226 1.00 56.44 85 GLN A O 1
ATOM 684 N N . ASP A 1 86 ? 24.651 11.459 3.457 1.00 58.94 86 ASP A N 1
ATOM 685 C CA . ASP A 1 86 ? 24.551 12.912 3.551 1.00 58.94 86 ASP A CA 1
ATOM 686 C C . ASP A 1 86 ? 25.631 13.406 4.524 1.00 58.94 86 ASP A C 1
ATOM 688 O O . ASP A 1 86 ? 25.585 13.128 5.723 1.00 58.94 86 ASP A O 1
ATOM 692 N N . ASP A 1 87 ? 26.624 14.122 3.992 1.00 59.12 87 ASP A N 1
ATOM 693 C CA . ASP A 1 87 ? 27.678 14.780 4.780 1.00 59.12 87 ASP A CA 1
ATOM 694 C C . ASP A 1 87 ? 27.189 16.099 5.424 1.00 59.12 87 ASP A C 1
ATOM 696 O O . ASP A 1 87 ? 27.916 16.720 6.204 1.00 59.12 87 ASP A O 1
ATOM 700 N N . ASP A 1 88 ? 25.951 16.519 5.130 1.00 64.31 88 ASP A N 1
ATOM 701 C CA . ASP A 1 88 ? 25.367 17.788 5.563 1.00 64.31 88 ASP A CA 1
ATOM 702 C C . ASP A 1 88 ? 24.418 17.646 6.767 1.00 64.31 88 ASP A C 1
ATOM 704 O O . ASP A 1 88 ? 23.670 16.681 6.928 1.00 64.31 88 ASP A O 1
ATOM 708 N N . GLU A 1 89 ? 24.411 18.672 7.620 1.00 62.56 89 GLU A N 1
ATOM 709 C CA . GLU A 1 89 ? 23.486 18.785 8.749 1.00 62.56 89 GLU A CA 1
ATOM 710 C C . GLU A 1 89 ? 22.022 18.928 8.272 1.00 62.56 89 GLU A C 1
ATOM 712 O O . GLU A 1 89 ? 21.718 19.663 7.329 1.00 62.56 89 GLU A O 1
ATOM 717 N N . VAL A 1 90 ? 21.079 18.261 8.953 1.00 64.56 90 VAL A N 1
ATOM 718 C CA . VAL A 1 90 ? 19.652 18.256 8.578 1.00 64.56 90 VAL A CA 1
ATOM 719 C C . VAL A 1 90 ? 18.993 19.603 8.909 1.00 64.56 90 VAL A C 1
ATOM 721 O O . VAL A 1 90 ? 18.532 19.842 10.027 1.00 64.56 90 VAL A O 1
ATOM 724 N N . PHE A 1 91 ? 18.891 20.492 7.918 1.00 68.25 91 PHE A N 1
ATOM 725 C CA . PHE A 1 91 ? 18.178 21.774 8.053 1.00 68.25 91 PHE A CA 1
ATOM 726 C C . PHE A 1 91 ? 16.658 21.654 7.868 1.00 68.25 91 PHE A C 1
ATOM 728 O O . PHE A 1 91 ? 15.898 22.473 8.393 1.00 68.25 91 PHE A O 1
ATOM 735 N N . ALA A 1 92 ? 16.203 20.637 7.136 1.00 68.88 92 ALA A N 1
ATOM 736 C CA . ALA A 1 92 ? 14.796 20.347 6.896 1.00 68.88 92 ALA A CA 1
ATOM 737 C C . ALA A 1 92 ? 14.580 18.835 6.809 1.00 68.88 92 ALA A C 1
ATOM 739 O O . ALA A 1 92 ? 15.422 18.119 6.279 1.00 68.88 92 ALA A O 1
ATOM 740 N N . LEU A 1 93 ? 13.438 18.360 7.306 1.00 70.12 93 LEU A N 1
ATOM 741 C CA . LEU A 1 93 ? 13.033 16.978 7.075 1.00 70.12 93 LEU A CA 1
ATOM 742 C C . LEU A 1 93 ? 12.456 16.844 5.671 1.00 70.12 93 LEU A C 1
ATOM 744 O O . LEU A 1 93 ? 11.551 17.596 5.295 1.00 70.12 93 LEU A O 1
ATOM 748 N N . ASP A 1 94 ? 12.926 15.844 4.941 1.00 80.06 94 ASP A N 1
ATOM 749 C CA . ASP A 1 94 ? 12.258 15.387 3.737 1.00 80.06 94 ASP A CA 1
ATOM 750 C C . ASP A 1 94 ? 10.955 14.632 4.081 1.00 80.06 94 ASP A C 1
ATOM 752 O O . ASP A 1 94 ? 10.608 14.378 5.244 1.00 80.06 94 ASP A O 1
ATOM 756 N N . GLY A 1 95 ? 10.189 14.285 3.045 1.00 80.50 95 GLY A N 1
ATOM 757 C CA . GLY A 1 95 ? 8.922 13.577 3.221 1.00 80.50 95 GLY A CA 1
ATOM 758 C C . GLY A 1 95 ? 9.088 12.207 3.886 1.00 80.50 95 GLY A C 1
ATOM 759 O O . GLY A 1 95 ? 8.219 11.805 4.663 1.00 80.50 95 GLY A O 1
ATOM 760 N N . LEU A 1 96 ? 10.196 11.508 3.616 1.00 83.38 96 LEU A N 1
ATOM 761 C CA . LEU A 1 96 ? 10.452 10.168 4.139 1.00 83.38 96 LEU A CA 1
ATOM 762 C C . LEU A 1 96 ? 10.806 10.202 5.628 1.00 83.38 96 LEU A C 1
ATOM 764 O O . LEU A 1 96 ? 10.174 9.498 6.418 1.00 83.38 96 LEU A O 1
ATOM 768 N N . SER A 1 97 ? 11.739 11.065 6.029 1.00 85.81 97 SER A N 1
ATOM 769 C CA . SER A 1 97 ? 12.141 11.236 7.428 1.00 85.81 97 SER A CA 1
ATOM 770 C C . SER A 1 97 ? 10.959 11.685 8.276 1.00 85.81 97 SER A C 1
ATOM 772 O O . SER A 1 97 ? 10.709 11.148 9.355 1.00 85.81 97 SER A O 1
ATOM 774 N N . ARG A 1 98 ? 10.150 12.618 7.759 1.00 89.56 98 ARG A N 1
ATOM 775 C CA . ARG A 1 98 ? 8.918 13.042 8.428 1.00 89.56 98 ARG A CA 1
ATOM 776 C C . ARG A 1 98 ? 7.939 11.885 8.626 1.00 89.56 98 ARG A C 1
ATOM 778 O O . ARG A 1 98 ? 7.371 11.748 9.708 1.00 89.56 98 ARG A O 1
ATOM 785 N N . HIS A 1 99 ? 7.739 11.061 7.599 1.00 90.81 99 HIS A N 1
ATOM 786 C CA . HIS A 1 99 ? 6.851 9.903 7.667 1.00 90.81 99 HIS A CA 1
ATOM 787 C C . HIS A 1 99 ? 7.333 8.870 8.696 1.00 90.81 99 HIS A C 1
ATOM 789 O O . HIS A 1 99 ? 6.525 8.358 9.474 1.00 90.81 99 HIS A O 1
ATOM 795 N N . ALA A 1 100 ? 8.642 8.608 8.747 1.00 91.94 100 ALA A N 1
ATOM 796 C CA . ALA A 1 100 ? 9.251 7.712 9.726 1.00 91.94 100 ALA A CA 1
ATOM 797 C C . ALA A 1 100 ? 9.065 8.224 11.164 1.00 91.94 100 ALA A C 1
ATOM 799 O O . ALA A 1 100 ? 8.614 7.475 12.028 1.00 91.94 100 ALA A O 1
ATOM 800 N N . LEU A 1 101 ? 9.316 9.515 11.404 1.00 93.69 101 LEU A N 1
ATOM 801 C CA . LEU A 1 101 ? 9.136 10.131 12.722 1.00 93.69 101 LEU A CA 1
ATOM 802 C C . LEU A 1 101 ? 7.679 10.124 13.180 1.00 93.69 101 LEU A C 1
ATOM 804 O O . LEU A 1 101 ? 7.400 9.828 14.337 1.00 93.69 101 LEU A O 1
ATOM 808 N N . LEU A 1 102 ? 6.734 10.422 12.285 1.00 95.56 102 LEU A N 1
ATOM 809 C CA . LEU A 1 102 ? 5.318 10.333 12.629 1.00 95.56 102 LEU A CA 1
ATOM 810 C C . LEU A 1 102 ? 4.910 8.885 12.930 1.00 95.56 102 LEU A C 1
ATOM 812 O O . LEU A 1 102 ? 4.165 8.653 13.873 1.00 95.56 102 LEU A O 1
ATOM 816 N N . THR A 1 103 ? 5.427 7.911 12.180 1.00 94.62 103 THR A N 1
ATOM 817 C CA . THR A 1 103 ? 5.183 6.486 12.454 1.00 94.62 103 THR A CA 1
ATOM 818 C C . THR A 1 103 ? 5.701 6.089 13.840 1.00 94.62 103 THR A C 1
ATOM 820 O O . THR A 1 103 ? 4.972 5.444 14.586 1.00 94.62 103 THR A O 1
ATOM 823 N N . ASP A 1 104 ? 6.900 6.537 14.227 1.00 94.19 104 ASP A N 1
ATOM 824 C CA . ASP A 1 104 ? 7.458 6.309 15.570 1.00 94.19 104 ASP A CA 1
ATOM 825 C C . ASP A 1 104 ? 6.610 6.946 16.685 1.00 94.19 104 ASP A C 1
ATOM 827 O O . ASP A 1 104 ? 6.413 6.353 17.747 1.00 94.19 104 ASP A O 1
ATOM 831 N N . LEU A 1 105 ? 6.042 8.135 16.45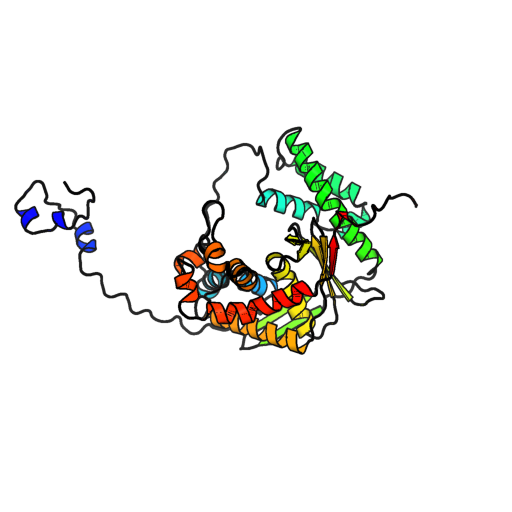5 1.00 95.00 105 LEU A N 1
ATOM 832 C CA . LEU A 1 105 ? 5.141 8.770 17.424 1.00 95.00 105 LEU A CA 1
ATOM 833 C C . LEU A 1 105 ? 3.823 8.012 17.614 1.00 95.00 105 LEU A C 1
ATOM 835 O O . LEU A 1 105 ? 3.243 8.069 18.697 1.00 95.00 105 LEU A O 1
ATOM 839 N N . LEU A 1 106 ? 3.351 7.336 16.568 1.00 95.56 106 LEU A N 1
ATOM 840 C CA . LEU A 1 106 ? 2.091 6.590 16.554 1.00 95.56 106 LEU A CA 1
ATOM 841 C C . LEU A 1 106 ? 2.246 5.137 17.011 1.00 95.56 106 LEU A C 1
ATOM 843 O O . LEU A 1 106 ? 1.241 4.447 17.195 1.00 95.56 106 LEU A O 1
ATOM 847 N N . ASP A 1 107 ? 3.484 4.673 17.172 1.00 93.69 107 ASP A N 1
ATOM 848 C CA . ASP A 1 107 ? 3.782 3.329 17.638 1.00 93.69 107 ASP A CA 1
ATOM 849 C C . ASP A 1 107 ? 3.236 3.096 19.060 1.00 93.69 107 ASP A C 1
ATOM 851 O O . ASP A 1 107 ? 3.190 4.001 19.897 1.00 93.69 107 ASP A O 1
ATOM 855 N N . ASP A 1 108 ? 2.803 1.867 19.336 1.00 92.62 108 ASP A N 1
ATOM 856 C CA . ASP A 1 108 ? 2.136 1.462 20.582 1.00 92.62 108 ASP A CA 1
ATOM 857 C C . ASP A 1 108 ? 1.056 2.460 21.088 1.00 92.62 108 ASP A C 1
ATOM 859 O O . ASP A 1 108 ? 1.184 3.075 22.161 1.00 92.62 108 ASP A O 1
ATOM 863 N N . PRO A 1 109 ? -0.061 2.617 20.348 1.00 94.75 109 PRO A N 1
ATOM 864 C CA . PRO A 1 109 ? -1.140 3.527 20.732 1.00 94.75 109 PRO A CA 1
ATOM 865 C C . PRO A 1 109 ? -1.837 3.106 22.037 1.00 94.75 109 PRO A C 1
ATOM 867 O O . PRO A 1 109 ? -2.432 3.933 22.730 1.00 94.75 109 PRO A O 1
ATOM 870 N N . GLN A 1 110 ? -1.739 1.828 22.425 1.00 92.88 110 GLN A N 1
ATOM 871 C CA . GLN A 1 110 ? -2.288 1.330 23.686 1.00 92.88 110 GLN A CA 1
ATOM 872 C C . GLN A 1 110 ? -1.587 1.968 24.885 1.00 92.88 110 GLN A C 1
ATOM 874 O O . GLN A 1 110 ? -2.256 2.428 25.817 1.00 92.88 110 GLN A O 1
ATOM 879 N N . THR A 1 111 ? -0.254 2.009 24.862 1.00 93.88 111 THR A N 1
ATOM 880 C CA . THR A 1 111 ? 0.531 2.695 25.891 1.00 93.88 111 THR A CA 1
ATOM 881 C C . THR A 1 111 ? 0.299 4.199 25.851 1.00 93.88 111 THR A C 1
ATOM 883 O O . THR A 1 111 ? 0.126 4.796 26.913 1.00 93.88 111 THR A O 1
ATOM 886 N N . ALA A 1 112 ? 0.182 4.801 24.661 1.00 94.56 112 ALA A N 1
ATOM 887 C CA . ALA A 1 112 ? -0.128 6.225 24.542 1.00 94.56 112 ALA A CA 1
ATOM 888 C C . ALA A 1 112 ? -1.438 6.606 25.249 1.00 94.56 112 ALA A C 1
ATOM 890 O O . ALA A 1 112 ? -1.471 7.569 26.010 1.00 94.56 112 ALA A O 1
ATOM 891 N N . VAL A 1 113 ? -2.500 5.812 25.084 1.00 93.19 113 VAL A N 1
ATOM 892 C CA . VAL A 1 113 ? -3.772 6.054 25.785 1.00 93.19 113 VAL A CA 1
ATOM 893 C C . VAL A 1 113 ? -3.667 5.797 27.288 1.00 93.19 113 VAL A C 1
ATOM 895 O O . VAL A 1 113 ? -4.263 6.533 28.067 1.00 93.19 113 VAL A O 1
ATOM 898 N N . ARG A 1 114 ? -2.916 4.777 27.723 1.00 93.88 114 ARG A N 1
ATOM 899 C CA . ARG A 1 114 ? -2.739 4.471 29.156 1.00 93.88 114 ARG A CA 1
ATOM 900 C C . ARG A 1 114 ? -1.999 5.565 29.925 1.00 93.88 114 ARG A C 1
ATOM 902 O O . ARG A 1 114 ? -2.290 5.769 31.096 1.00 93.88 114 ARG A O 1
ATOM 909 N N . GLU A 1 115 ? -1.026 6.209 29.295 1.00 93.38 115 GLU A N 1
ATOM 910 C CA . GLU A 1 115 ? -0.188 7.245 29.915 1.00 93.38 115 GLU A CA 1
ATOM 911 C C . GLU A 1 115 ? -0.745 8.665 29.731 1.00 93.38 115 GLU A C 1
ATOM 913 O O . GLU A 1 115 ? -0.195 9.614 30.285 1.00 93.38 115 GLU A O 1
ATOM 918 N N . GLY A 1 116 ? -1.818 8.811 28.951 1.00 95.31 116 GLY A N 1
ATOM 919 C CA . GLY A 1 116 ? -2.309 10.092 28.458 1.00 95.31 116 GLY A CA 1
ATOM 920 C C . GLY A 1 116 ? -1.649 10.457 27.128 1.00 95.31 116 GLY A C 1
ATOM 921 O O . GLY A 1 116 ? -0.424 10.553 27.028 1.00 95.31 116 GLY A O 1
ATOM 922 N N . VAL A 1 117 ? -2.475 10.682 26.101 1.00 94.88 117 VAL A N 1
ATOM 923 C CA . VAL A 1 117 ? -2.024 10.877 24.711 1.00 94.88 117 VAL A CA 1
ATOM 924 C C . VAL A 1 117 ? -1.018 12.025 24.597 1.00 94.88 117 VAL A C 1
ATOM 926 O O . VAL A 1 117 ? 0.072 11.840 24.057 1.00 94.88 117 VAL A O 1
ATOM 929 N N . GLU A 1 118 ? -1.342 13.196 25.148 1.00 95.31 118 GLU A N 1
ATOM 930 C CA . GLU A 1 118 ? -0.458 14.366 25.098 1.00 95.31 118 GLU A CA 1
ATOM 931 C C . GLU A 1 118 ? 0.866 14.128 25.826 1.00 95.31 118 GLU A C 1
ATOM 933 O O . GLU A 1 118 ? 1.932 14.477 25.315 1.00 95.31 118 GLU A O 1
ATOM 938 N N . HIS A 1 119 ? 0.812 13.483 26.995 1.00 95.44 119 HIS A N 1
ATOM 939 C CA . HIS A 1 119 ? 1.998 13.161 27.780 1.00 95.44 119 HIS A CA 1
ATOM 940 C C . HIS A 1 119 ? 2.918 12.185 27.033 1.00 95.44 119 HIS A C 1
ATOM 942 O O . HIS A 1 119 ? 4.132 12.403 26.964 1.00 95.44 119 HIS A O 1
ATOM 948 N N . ASN A 1 120 ? 2.355 11.138 26.421 1.00 96.19 120 ASN A N 1
ATOM 949 C CA . ASN A 1 120 ? 3.120 10.170 25.639 1.00 96.19 120 ASN A CA 1
ATOM 950 C C . ASN A 1 120 ? 3.796 10.828 24.427 1.00 96.19 120 ASN A C 1
ATOM 952 O O . ASN A 1 120 ? 5.002 10.639 24.239 1.00 96.19 120 ASN A O 1
ATOM 956 N N . ILE A 1 121 ? 3.061 11.648 23.664 1.00 95.88 121 ILE A N 1
ATOM 957 C CA . ILE A 1 121 ? 3.609 12.390 22.518 1.00 95.88 121 ILE A CA 1
ATOM 958 C C . ILE A 1 121 ? 4.744 13.311 22.976 1.00 95.88 121 ILE A C 1
ATOM 960 O O . ILE A 1 121 ? 5.832 13.273 22.399 1.00 95.88 121 ILE A O 1
ATOM 964 N N . ALA A 1 122 ? 4.537 14.101 24.035 1.00 94.75 122 ALA A N 1
ATOM 965 C CA . ALA A 1 122 ? 5.557 15.007 24.562 1.00 94.75 122 ALA A CA 1
ATOM 966 C C . ALA A 1 122 ? 6.833 14.253 24.976 1.00 94.75 122 ALA A C 1
ATOM 968 O O . ALA A 1 122 ? 7.946 14.673 24.646 1.00 94.75 122 ALA A O 1
ATOM 969 N N . ARG A 1 123 ? 6.685 13.099 25.639 1.00 95.56 123 ARG A N 1
ATOM 970 C CA . ARG A 1 123 ? 7.804 12.236 26.034 1.00 95.56 123 ARG A CA 1
ATOM 971 C C . ARG A 1 123 ? 8.548 11.656 24.827 1.00 95.56 123 ARG A C 1
ATOM 973 O O . ARG A 1 123 ? 9.781 11.668 24.820 1.00 95.56 123 ARG A O 1
ATOM 980 N N . ARG A 1 124 ? 7.838 11.149 23.811 1.00 95.00 124 ARG A N 1
ATOM 981 C CA . ARG A 1 124 ? 8.464 10.615 22.585 1.00 95.00 124 ARG A CA 1
ATOM 982 C C . ARG A 1 124 ? 9.186 11.720 21.808 1.00 95.00 124 ARG A C 1
ATOM 984 O O . ARG A 1 124 ? 10.346 11.547 21.451 1.00 95.00 124 ARG A O 1
ATOM 991 N N . LEU A 1 125 ? 8.575 12.896 21.657 1.00 94.31 125 LEU A N 1
ATOM 992 C CA . LEU A 1 125 ? 9.217 14.059 21.034 1.00 94.31 125 LEU A CA 1
ATOM 993 C C . LEU A 1 125 ? 10.470 14.515 21.789 1.00 94.31 125 LEU A C 1
ATOM 995 O O . LEU A 1 125 ? 11.463 14.876 21.160 1.00 94.31 125 LEU A O 1
ATOM 999 N N . HIS A 1 126 ? 10.464 14.476 23.125 1.00 92.31 126 HIS A N 1
ATOM 1000 C CA . HIS A 1 126 ? 11.658 14.776 23.916 1.00 92.31 126 HIS A CA 1
ATOM 1001 C C . HIS A 1 126 ? 12.803 13.795 23.619 1.00 92.31 126 HIS A C 1
ATOM 1003 O O . HIS A 1 126 ? 13.944 14.218 23.437 1.00 92.31 126 HIS A O 1
ATOM 1009 N N . ARG A 1 127 ? 12.498 12.498 23.482 1.00 92.62 127 ARG A N 1
ATOM 1010 C CA . ARG A 1 127 ? 13.478 11.478 23.079 1.00 92.62 127 ARG A CA 1
ATOM 1011 C C . ARG A 1 127 ? 14.016 11.724 21.668 1.00 92.62 127 ARG A C 1
ATOM 1013 O O . ARG A 1 127 ? 15.227 11.681 21.474 1.00 92.62 127 ARG A O 1
ATOM 1020 N N . LEU A 1 128 ? 13.141 12.030 20.709 1.00 91.00 128 LEU A N 1
ATOM 1021 C CA . LEU A 1 128 ? 13.535 12.328 19.329 1.00 91.00 128 LEU A CA 1
ATOM 1022 C C . LEU A 1 128 ? 14.462 13.549 19.256 1.00 91.00 128 LEU A C 1
ATOM 1024 O O . LEU A 1 128 ? 15.480 13.503 18.570 1.00 91.00 128 LEU A O 1
ATOM 1028 N N . ARG A 1 129 ? 14.191 14.599 20.042 1.00 87.44 129 ARG A N 1
ATOM 1029 C CA . ARG A 1 129 ? 15.102 15.751 20.180 1.00 87.44 129 ARG A CA 1
ATOM 1030 C C . ARG A 1 129 ? 16.477 15.339 20.709 1.00 87.44 129 ARG A C 1
ATOM 1032 O O . ARG A 1 129 ? 17.483 15.790 20.177 1.00 87.44 129 ARG A O 1
ATOM 1039 N N . GLY A 1 130 ? 16.524 14.468 21.718 1.00 86.25 130 GLY A N 1
ATOM 1040 C CA . GLY A 1 130 ? 17.778 13.958 22.284 1.00 86.25 130 GLY A CA 1
ATOM 1041 C C . GLY A 1 130 ? 18.574 13.034 21.353 1.00 86.25 130 GLY A C 1
ATOM 1042 O O . GLY A 1 130 ? 19.761 12.834 21.580 1.00 86.25 130 GLY A O 1
ATOM 1043 N N . SER A 1 131 ? 17.941 12.489 20.310 1.00 88.88 131 SER A N 1
ATOM 1044 C CA . SER A 1 131 ? 18.581 11.590 19.337 1.00 88.88 131 SER A CA 1
ATOM 1045 C C . SER A 1 131 ? 19.299 12.301 18.183 1.00 88.88 131 SER A C 1
ATOM 1047 O O . SER A 1 131 ? 19.996 11.645 17.418 1.00 88.88 131 SER A O 1
ATOM 1049 N N . GLY A 1 132 ? 19.128 13.621 18.038 1.00 85.12 132 GLY A N 1
ATOM 1050 C CA . GLY A 1 132 ? 19.743 14.401 16.956 1.00 85.12 132 GLY A CA 1
ATOM 1051 C C . GLY A 1 132 ? 19.064 14.277 15.585 1.00 85.12 132 GLY A C 1
ATOM 1052 O O . GLY A 1 132 ? 19.551 14.856 14.625 1.00 85.12 132 GLY A O 1
ATOM 1053 N N . VAL A 1 133 ? 17.933 13.568 15.477 1.00 87.12 133 VAL A N 1
ATOM 1054 C CA . VAL A 1 133 ? 17.206 13.371 14.201 1.00 87.12 133 VAL A CA 1
ATOM 1055 C C . VAL A 1 133 ? 16.400 14.612 13.774 1.00 87.12 133 VAL A C 1
ATOM 1057 O O . VAL A 1 133 ? 16.017 14.750 12.615 1.00 87.12 133 VAL A O 1
ATOM 1060 N N . LEU A 1 134 ? 16.113 15.531 14.701 1.00 86.75 134 LEU A N 1
ATOM 1061 C CA . LEU A 1 134 ? 15.411 16.780 14.393 1.00 86.75 134 LEU A CA 1
ATOM 1062 C C . LEU A 1 134 ? 16.402 17.913 14.082 1.00 86.75 134 LEU A C 1
ATOM 1064 O O . LEU A 1 134 ? 17.451 17.970 14.724 1.00 86.75 134 LEU A O 1
ATOM 1068 N N . PRO A 1 135 ? 16.039 18.870 13.201 1.00 85.38 135 PRO A N 1
ATOM 1069 C CA . PRO A 1 135 ? 16.851 20.058 12.956 1.00 85.38 135 PRO A CA 1
ATOM 1070 C C . PRO A 1 135 ? 17.169 20.837 14.235 1.00 85.38 135 PRO A C 1
ATOM 1072 O O . PRO A 1 135 ? 16.403 20.834 15.201 1.00 85.38 135 PRO A O 1
ATOM 1075 N N . MET A 1 136 ? 18.269 21.582 14.234 1.00 83.62 136 MET A N 1
ATOM 1076 C CA . MET A 1 136 ? 18.697 22.317 15.421 1.00 83.62 136 MET A CA 1
ATOM 1077 C C . MET A 1 136 ? 17.782 23.507 15.766 1.00 83.62 136 MET A C 1
ATOM 1079 O O . MET A 1 136 ? 17.244 24.211 14.904 1.00 83.62 136 MET A O 1
ATOM 1083 N N . ARG A 1 137 ? 17.673 23.789 17.073 1.00 84.44 137 ARG A N 1
ATOM 1084 C CA . ARG A 1 137 ? 17.028 24.989 17.647 1.00 84.44 137 ARG A CA 1
ATOM 1085 C C . ARG A 1 137 ? 15.568 25.169 17.181 1.00 84.44 137 ARG A C 1
ATOM 1087 O O . ARG A 1 137 ? 14.796 24.215 17.145 1.00 84.44 137 ARG A O 1
ATOM 1094 N N . ALA A 1 138 ? 15.183 26.400 16.837 1.00 86.25 138 ALA A N 1
ATOM 1095 C CA . ALA A 1 138 ? 13.814 26.786 16.499 1.00 86.25 138 ALA A CA 1
ATOM 1096 C C . ALA A 1 138 ? 13.226 26.011 15.302 1.00 86.25 138 ALA A C 1
ATOM 1098 O O . ALA A 1 138 ? 12.008 25.863 15.211 1.00 86.25 138 ALA A O 1
ATOM 1099 N N . LEU A 1 139 ? 14.060 25.502 14.386 1.00 86.12 139 LEU A N 1
ATOM 1100 C CA . LEU A 1 139 ? 13.588 24.661 13.282 1.00 86.12 139 LEU A CA 1
ATOM 1101 C C . LEU A 1 139 ? 13.115 23.296 13.797 1.00 86.12 139 LEU A C 1
ATOM 1103 O O . LEU A 1 139 ? 12.011 22.870 13.459 1.00 86.12 139 LEU A O 1
ATOM 1107 N N . GLY A 1 140 ? 13.883 22.662 14.686 1.00 87.44 140 GLY A N 1
ATOM 1108 C CA . GLY A 1 140 ? 13.475 21.426 15.359 1.00 87.44 140 GLY A CA 1
ATOM 1109 C C . GLY A 1 140 ? 12.229 21.596 16.216 1.00 87.44 140 GLY A C 1
ATOM 1110 O O . GLY A 1 140 ? 11.376 20.712 16.253 1.00 87.44 140 GLY A O 1
ATOM 1111 N N . GLU A 1 141 ? 12.075 22.750 16.869 1.00 89.00 141 GLU A N 1
ATOM 1112 C CA . GLU A 1 141 ? 10.861 23.073 17.625 1.00 89.00 141 GLU A CA 1
ATOM 1113 C C . GLU A 1 141 ? 9.628 23.137 16.722 1.00 89.00 141 GLU A C 1
ATOM 1115 O O . GLU A 1 141 ? 8.611 22.526 17.049 1.00 89.00 141 GLU A O 1
ATOM 1120 N N . ARG A 1 142 ? 9.729 23.799 15.561 1.00 90.44 142 ARG A N 1
ATOM 1121 C CA . ARG A 1 142 ? 8.641 23.858 14.571 1.00 90.44 142 ARG A CA 1
ATOM 1122 C C . ARG A 1 142 ? 8.290 22.484 14.014 1.00 90.44 142 ARG A C 1
ATOM 1124 O O . ARG A 1 142 ? 7.113 22.154 13.905 1.00 90.44 142 ARG A O 1
ATOM 1131 N N . VAL A 1 143 ? 9.296 21.673 13.690 1.00 91.06 143 VAL A N 1
ATOM 1132 C CA . VAL A 1 143 ? 9.087 20.297 13.222 1.00 91.06 143 VAL A CA 1
ATOM 1133 C C . VAL A 1 143 ? 8.385 19.461 14.291 1.00 91.06 143 VAL A C 1
ATOM 1135 O O . VAL A 1 143 ? 7.395 18.795 13.997 1.00 91.06 143 VAL A O 1
ATOM 1138 N N . ALA A 1 144 ? 8.845 19.532 15.541 1.00 92.38 144 ALA A N 1
ATOM 1139 C CA . ALA A 1 144 ? 8.229 18.821 16.655 1.00 92.38 144 ALA A CA 1
ATOM 1140 C C . ALA A 1 144 ? 6.779 19.270 16.900 1.00 92.38 144 ALA A C 1
ATOM 1142 O O . ALA A 1 144 ? 5.919 18.426 17.132 1.00 92.38 144 ALA A O 1
ATOM 1143 N N . GLN A 1 145 ? 6.494 20.573 16.808 1.00 92.88 145 GLN A N 1
ATOM 1144 C CA . GLN A 1 145 ? 5.130 21.103 16.904 1.00 92.88 145 GLN A CA 1
ATOM 1145 C C . GLN A 1 145 ? 4.240 20.579 15.773 1.00 92.88 145 GLN A C 1
ATOM 1147 O O . GLN A 1 145 ? 3.123 20.143 16.034 1.00 92.88 145 GLN A O 1
ATOM 1152 N N . ALA A 1 146 ? 4.733 20.558 14.532 1.00 92.25 146 ALA A N 1
ATOM 1153 C CA . ALA A 1 146 ? 3.979 20.030 13.398 1.00 92.25 146 ALA A CA 1
ATOM 1154 C C . ALA A 1 146 ? 3.703 18.522 13.535 1.00 92.25 146 ALA A C 1
ATOM 1156 O O . ALA A 1 146 ? 2.600 18.069 13.240 1.00 92.25 146 ALA A O 1
ATOM 1157 N N . LEU A 1 147 ? 4.681 17.744 14.012 1.00 94.38 147 LEU A N 1
ATOM 1158 C CA . LEU A 1 147 ? 4.502 16.320 14.305 1.00 94.38 147 LEU A CA 1
ATOM 1159 C C . LEU A 1 147 ? 3.480 16.099 15.430 1.00 94.38 147 LEU A C 1
ATOM 1161 O O . LEU A 1 147 ? 2.618 15.234 15.308 1.00 94.38 147 LEU A O 1
ATOM 1165 N N . GLN A 1 148 ? 3.533 16.905 16.495 1.00 95.19 148 GLN A N 1
ATOM 1166 C CA . GLN A 1 148 ? 2.552 16.864 17.582 1.00 95.19 148 GLN A CA 1
ATOM 1167 C C . GLN A 1 148 ? 1.134 17.165 17.081 1.00 95.19 148 GLN A C 1
ATOM 1169 O O . GLN A 1 148 ? 0.203 16.439 17.421 1.00 95.19 148 GLN A O 1
ATOM 1174 N N . GLN A 1 149 ? 0.977 18.211 16.262 1.00 93.62 149 GLN A N 1
ATOM 1175 C CA . GLN A 1 149 ? -0.309 18.621 15.687 1.00 93.62 149 GLN A CA 1
ATOM 1176 C C . GLN A 1 149 ? -0.931 17.542 14.793 1.00 93.62 149 GLN A C 1
ATOM 1178 O O . GLN A 1 149 ? -2.152 17.471 14.701 1.00 93.62 149 GLN A O 1
ATOM 1183 N N . GLU A 1 150 ? -0.118 16.695 14.159 1.00 94.38 150 GLU A N 1
ATOM 1184 C CA . GLU A 1 150 ? -0.612 15.558 13.379 1.00 94.38 150 GLU A CA 1
ATOM 1185 C C . GLU A 1 150 ? -0.877 14.312 14.224 1.00 94.38 150 GLU A C 1
ATOM 1187 O O . GLU A 1 150 ? -1.906 13.666 14.043 1.00 94.38 150 GLU A O 1
ATOM 1192 N N . ALA A 1 151 ? 0.012 13.971 15.159 1.00 96.06 151 ALA A N 1
ATOM 1193 C CA . ALA A 1 151 ? -0.114 12.755 15.962 1.00 96.06 151 ALA A CA 1
ATOM 1194 C C . ALA A 1 151 ? -1.273 12.823 16.970 1.00 96.06 151 ALA A C 1
ATOM 1196 O O . ALA A 1 151 ? -1.947 11.819 17.211 1.00 96.06 151 ALA A O 1
ATOM 1197 N N . LEU A 1 152 ? -1.522 14.002 17.552 1.00 95.56 152 LEU A N 1
ATOM 1198 C CA . LEU A 1 152 ? -2.544 14.199 18.580 1.00 95.56 152 LEU A CA 1
ATOM 1199 C C . LEU A 1 152 ? -3.957 13.790 18.125 1.00 95.56 152 LEU A C 1
ATOM 1201 O O . LEU A 1 152 ? -4.537 12.922 18.782 1.00 95.56 152 LEU A O 1
ATOM 1205 N N . PRO A 1 153 ? -4.521 14.327 17.022 1.00 95.25 153 PRO A N 1
ATOM 1206 C CA . PRO A 1 153 ? -5.866 13.947 16.589 1.00 95.25 153 PRO A CA 1
ATOM 1207 C C . PRO A 1 153 ? -5.967 12.461 16.226 1.00 95.25 153 PRO A C 1
ATOM 1209 O O . PRO A 1 153 ? -6.998 11.839 16.465 1.00 95.25 153 PRO A O 1
ATOM 1212 N N . MET A 1 154 ? -4.891 11.859 15.711 1.00 97.06 154 MET A N 1
ATOM 1213 C CA . MET A 1 154 ? -4.866 10.436 15.371 1.00 97.06 154 MET A CA 1
ATOM 1214 C C . MET A 1 154 ? -4.982 9.543 16.611 1.00 97.06 154 MET A C 1
ATOM 1216 O O . MET A 1 154 ? -5.807 8.630 16.648 1.00 97.06 154 MET A O 1
ATOM 1220 N N . LEU A 1 155 ? -4.175 9.809 17.642 1.00 97.00 155 LEU A N 1
ATOM 1221 C CA . LEU A 1 155 ? -4.194 9.033 18.883 1.00 97.00 155 LEU A CA 1
ATOM 1222 C C . LEU A 1 155 ? -5.447 9.312 19.720 1.00 97.00 155 LEU A C 1
ATOM 1224 O O . LEU A 1 155 ? -5.978 8.384 20.331 1.00 97.00 155 LEU A O 1
ATOM 1228 N N . ALA A 1 156 ? -5.959 10.547 19.707 1.00 95.06 156 ALA A N 1
ATOM 1229 C CA . ALA A 1 156 ? -7.248 10.881 20.308 1.00 95.06 156 ALA A CA 1
ATOM 1230 C C . ALA A 1 156 ? -8.380 10.076 19.654 1.00 95.06 156 ALA A C 1
ATOM 1232 O O . ALA A 1 156 ? -9.128 9.382 20.343 1.00 95.06 156 ALA A O 1
ATOM 1233 N N . ARG A 1 157 ? -8.428 10.047 18.317 1.00 96.12 157 ARG A N 1
ATOM 1234 C CA . ARG A 1 157 ? -9.437 9.276 17.590 1.00 96.12 157 ARG A CA 1
ATOM 1235 C C . ARG A 1 157 ? -9.317 7.773 17.831 1.00 96.12 157 ARG A C 1
ATOM 1237 O O . ARG A 1 157 ? -10.321 7.081 18.003 1.00 96.12 157 ARG A O 1
ATOM 1244 N N . TRP A 1 158 ? -8.093 7.256 17.891 1.00 96.44 158 TRP A N 1
ATOM 1245 C CA . TRP A 1 158 ? -7.852 5.867 18.270 1.00 96.44 158 TRP A CA 1
ATOM 1246 C C . TRP A 1 158 ? -8.372 5.567 19.691 1.00 96.44 158 TRP A C 1
ATOM 1248 O O . TRP A 1 158 ? -8.979 4.518 19.919 1.00 96.44 158 TRP A O 1
ATOM 1258 N N . ALA A 1 159 ? -8.200 6.496 20.639 1.00 95.81 159 ALA A N 1
ATOM 1259 C CA . ALA A 1 159 ? -8.714 6.372 22.002 1.00 95.81 159 ALA A CA 1
ATOM 1260 C C . ALA A 1 159 ? -10.253 6.358 22.056 1.00 95.81 159 ALA A C 1
ATOM 1262 O O . ALA A 1 159 ? -10.827 5.515 22.745 1.00 95.81 159 ALA A O 1
ATOM 1263 N N . GLU A 1 160 ? -10.924 7.228 21.299 1.00 95.38 160 GLU A N 1
ATOM 1264 C CA . GLU A 1 160 ? -12.391 7.257 21.175 1.00 95.38 160 GLU A CA 1
ATOM 1265 C C . GLU A 1 160 ? -12.945 5.938 20.614 1.00 95.38 160 GLU A C 1
ATOM 1267 O O . GLU A 1 160 ? -13.883 5.344 21.158 1.00 95.38 160 GLU A O 1
ATOM 1272 N N . LEU A 1 161 ? -12.333 5.424 19.542 1.00 95.44 161 LEU A N 1
ATOM 1273 C CA . LEU A 1 161 ? -12.716 4.129 18.978 1.00 95.44 161 LEU A CA 1
ATOM 1274 C C . LEU A 1 161 ? -12.479 3.001 19.980 1.00 95.44 161 LEU A C 1
ATOM 1276 O O . LEU A 1 161 ? -13.289 2.082 20.077 1.00 95.44 161 LEU A O 1
ATOM 1280 N N . ARG A 1 162 ? -11.422 3.081 20.791 1.00 94.88 162 ARG A N 1
ATOM 1281 C CA . ARG A 1 162 ? -11.184 2.113 21.863 1.00 94.88 162 ARG A CA 1
ATOM 1282 C C . ARG A 1 162 ? -12.272 2.144 22.938 1.00 94.88 162 ARG A C 1
ATOM 1284 O O . ARG A 1 162 ? -12.555 1.089 23.496 1.00 94.88 162 ARG A O 1
ATOM 1291 N N . GLN A 1 163 ? -12.883 3.294 23.222 1.00 94.88 163 GLN A N 1
ATOM 1292 C CA . GLN A 1 163 ? -14.041 3.375 24.123 1.00 94.88 163 GLN A CA 1
ATOM 1293 C C . GLN A 1 163 ? -15.292 2.755 23.486 1.00 94.88 163 GLN A C 1
ATOM 1295 O O . GLN A 1 163 ? -16.033 2.041 24.156 1.00 94.88 163 GLN A O 1
ATOM 1300 N N . THR A 1 164 ? -15.485 2.965 22.180 1.00 95.69 164 THR A N 1
ATOM 1301 C CA . THR A 1 164 ? -16.602 2.384 21.409 1.00 95.69 164 THR A CA 1
ATOM 1302 C C . THR A 1 164 ? -16.479 0.858 21.269 1.00 95.69 164 THR A C 1
ATOM 1304 O O . THR A 1 164 ? -17.472 0.130 21.331 1.00 95.69 164 THR A O 1
ATOM 1307 N N . TYR A 1 165 ? -15.247 0.362 21.136 1.00 96.69 165 TYR A N 1
ATOM 1308 C CA . TYR A 1 165 ? -14.892 -1.053 21.015 1.00 96.69 165 TYR A CA 1
ATOM 1309 C C . TYR A 1 165 ? -13.974 -1.475 22.184 1.00 96.69 165 TYR A C 1
ATOM 1311 O O . TYR A 1 165 ? -12.768 -1.684 21.998 1.00 96.69 165 TYR A O 1
ATOM 1319 N N . PRO A 1 166 ? -14.498 -1.580 23.420 1.00 95.44 166 PRO A N 1
ATOM 1320 C CA . PRO A 1 166 ? -13.681 -1.708 24.631 1.00 95.44 166 PRO A CA 1
ATOM 1321 C C . PRO A 1 166 ? -13.033 -3.082 24.802 1.00 95.44 166 PRO A C 1
ATOM 1323 O O . PRO A 1 166 ? -11.990 -3.194 25.453 1.00 95.44 166 PRO A O 1
ATOM 1326 N N . HIS A 1 167 ? -13.585 -4.130 24.196 1.00 95.94 167 HIS A N 1
ATOM 1327 C CA . HIS A 1 167 ? -13.112 -5.493 24.409 1.00 95.94 167 HIS A CA 1
ATOM 1328 C C . HIS A 1 167 ? -12.114 -5.898 23.327 1.00 95.94 167 HIS A C 1
ATOM 1330 O O . HIS A 1 167 ? -12.405 -5.783 22.141 1.00 95.94 167 HIS A O 1
ATOM 1336 N N . GLY A 1 168 ? -10.937 -6.387 23.720 1.00 94.62 168 GLY A N 1
ATOM 1337 C CA . GLY A 1 168 ? -10.037 -7.058 22.781 1.00 94.62 168 GLY A CA 1
ATOM 1338 C C . GLY A 1 168 ? -10.666 -8.353 22.264 1.00 94.62 168 GLY A C 1
ATOM 1339 O O . GLY A 1 168 ? -11.462 -8.986 22.959 1.00 94.62 168 GLY A O 1
ATOM 1340 N N . ALA A 1 169 ? -10.319 -8.741 21.045 1.00 94.62 169 ALA A N 1
ATOM 1341 C CA . ALA A 1 169 ? -10.728 -10.003 20.452 1.00 94.62 169 ALA A CA 1
ATOM 1342 C C . ALA A 1 169 ? -9.512 -10.834 20.050 1.00 94.62 169 ALA A C 1
ATOM 1344 O O . ALA A 1 169 ? -8.445 -10.298 19.753 1.00 94.62 169 ALA A O 1
ATOM 1345 N N . GLU A 1 170 ? -9.693 -12.151 20.044 1.00 94.88 170 GLU A N 1
ATOM 1346 C CA . GLU A 1 170 ? -8.680 -13.079 19.557 1.00 94.88 170 GLU A CA 1
ATOM 1347 C C . GLU A 1 170 ? -8.384 -12.836 18.079 1.00 94.88 170 GLU A C 1
ATOM 1349 O O . GLU A 1 170 ? -9.264 -12.432 17.311 1.00 94.88 170 GLU A O 1
ATOM 1354 N N . LYS A 1 171 ? -7.129 -13.088 17.695 1.00 96.12 171 LYS A N 1
ATOM 1355 C CA . LYS A 1 171 ? -6.718 -13.036 16.294 1.00 96.12 171 LYS A CA 1
ATOM 1356 C C . LYS A 1 171 ? -7.424 -14.145 15.522 1.00 96.12 171 LYS A C 1
ATOM 1358 O O . LYS A 1 171 ? -7.577 -15.250 16.036 1.00 96.12 171 LYS A O 1
ATOM 1363 N N . ILE A 1 172 ? -7.805 -13.858 14.284 1.00 96.62 172 ILE A N 1
ATOM 1364 C CA . ILE A 1 172 ? -8.527 -14.809 13.432 1.00 96.62 172 ILE A CA 1
ATOM 1365 C C . ILE A 1 172 ? -7.603 -15.263 12.300 1.00 96.62 172 ILE A C 1
ATOM 1367 O O . ILE A 1 172 ? -7.008 -14.397 11.655 1.00 96.62 172 ILE A O 1
ATOM 1371 N N . PRO A 1 173 ? -7.449 -16.574 12.046 1.00 97.69 173 PRO A N 1
ATOM 1372 C CA . PRO A 1 173 ? -6.660 -17.044 10.916 1.00 97.69 173 PRO A CA 1
ATOM 1373 C C . PRO A 1 173 ? -7.393 -16.741 9.605 1.00 97.69 173 PRO A C 1
ATOM 1375 O O . PRO A 1 173 ? -8.566 -17.072 9.443 1.00 97.69 173 PRO A O 1
ATOM 1378 N N . LEU A 1 174 ? -6.687 -16.134 8.659 1.00 98.00 174 LEU A N 1
ATOM 1379 C CA . LEU A 1 174 ? -7.161 -15.863 7.309 1.00 98.00 174 LEU A CA 1
ATOM 1380 C C . LEU A 1 174 ? -6.482 -16.846 6.363 1.00 98.00 174 LEU A C 1
ATOM 1382 O O . LEU A 1 174 ? -5.312 -16.684 6.023 1.00 98.00 174 LEU A O 1
ATOM 1386 N N . ARG A 1 175 ? -7.227 -17.876 5.955 1.00 98.06 175 ARG A N 1
ATOM 1387 C CA . ARG A 1 175 ? -6.737 -18.932 5.066 1.00 98.06 175 ARG A CA 1
ATOM 1388 C C . ARG A 1 175 ? -7.559 -18.976 3.798 1.00 98.06 175 ARG A C 1
ATOM 1390 O O . ARG A 1 175 ? -8.765 -19.203 3.842 1.00 98.06 175 ARG A O 1
ATOM 1397 N N . PHE A 1 176 ? -6.892 -18.799 2.668 1.00 97.88 176 PHE A N 1
ATOM 1398 C CA . PHE A 1 176 ? -7.536 -18.796 1.362 1.00 97.88 176 PHE A CA 1
ATOM 1399 C C . PHE A 1 176 ? -6.623 -19.451 0.329 1.00 97.88 176 PHE A C 1
ATOM 1401 O O . PHE A 1 176 ? -5.405 -19.322 0.404 1.00 97.88 176 PHE A O 1
ATOM 1408 N N . ALA A 1 177 ? -7.187 -20.162 -0.644 1.00 96.50 177 ALA A N 1
ATOM 1409 C CA . ALA A 1 177 ? -6.398 -20.809 -1.685 1.00 96.50 177 ALA A CA 1
ATOM 1410 C C . ALA A 1 177 ? -7.081 -20.693 -3.045 1.00 96.50 177 ALA A C 1
ATOM 1412 O O . ALA A 1 177 ? -8.287 -20.906 -3.171 1.00 96.50 177 ALA A O 1
ATOM 1413 N N . HIS A 1 178 ? -6.298 -20.376 -4.072 1.00 96.19 178 HIS A N 1
ATOM 1414 C CA . HIS A 1 178 ? -6.773 -20.310 -5.449 1.00 96.19 178 HIS A CA 1
ATOM 1415 C C . HIS A 1 178 ? -5.621 -20.500 -6.439 1.00 96.19 178 HIS A C 1
ATOM 1417 O O . HIS A 1 178 ? -4.498 -20.086 -6.176 1.00 96.19 178 HIS A O 1
ATOM 1423 N N . ALA A 1 179 ? -5.891 -21.130 -7.588 1.00 90.44 179 ALA A N 1
ATOM 1424 C CA . ALA A 1 179 ? -4.917 -21.359 -8.664 1.00 90.44 179 ALA A CA 1
ATOM 1425 C C . ALA A 1 179 ? -3.604 -22.069 -8.243 1.00 90.44 179 ALA A C 1
ATOM 1427 O O . ALA A 1 179 ? -2.604 -21.995 -8.960 1.00 90.44 179 ALA A O 1
ATOM 1428 N N . GLY A 1 180 ? -3.604 -22.795 -7.118 1.00 90.25 180 GLY A N 1
ATOM 1429 C CA . GLY A 1 180 ? -2.407 -23.429 -6.544 1.00 90.25 180 GLY A CA 1
ATOM 1430 C C . GLY A 1 180 ? -1.558 -22.502 -5.665 1.00 90.25 180 GLY A C 1
ATOM 1431 O O . GLY A 1 180 ? -0.475 -22.892 -5.252 1.00 90.25 180 GLY A O 1
ATOM 1432 N N . VAL A 1 181 ? -2.047 -21.296 -5.371 1.00 94.56 181 VAL A N 1
ATOM 1433 C CA . VAL A 1 181 ? -1.444 -20.335 -4.443 1.00 94.56 181 VAL A CA 1
ATOM 1434 C C . VAL A 1 181 ? -2.228 -20.364 -3.136 1.00 94.56 181 VAL A C 1
ATOM 1436 O O . VAL A 1 181 ? -3.462 -20.358 -3.151 1.00 94.56 181 VAL A O 1
ATOM 1439 N N . GLN A 1 182 ? -1.518 -20.396 -2.011 1.00 96.44 182 GLN A N 1
ATOM 1440 C CA . GLN A 1 182 ? -2.101 -20.347 -0.672 1.00 96.44 182 GLN A CA 1
ATOM 1441 C C . GLN A 1 182 ? -1.792 -19.003 -0.014 1.00 96.44 182 GLN A C 1
ATOM 1443 O O . GLN A 1 182 ? -0.687 -18.489 -0.153 1.00 96.44 182 GLN A O 1
ATOM 1448 N N . LEU A 1 183 ? -2.771 -18.460 0.701 1.00 97.69 183 LEU A N 1
ATOM 1449 C CA . LEU A 1 183 ? -2.671 -17.328 1.614 1.00 97.69 183 LEU A CA 1
ATOM 1450 C C . LEU A 1 183 ? -2.908 -17.863 3.031 1.00 97.69 183 LEU A C 1
ATOM 1452 O O . LEU A 1 183 ? -3.934 -18.509 3.260 1.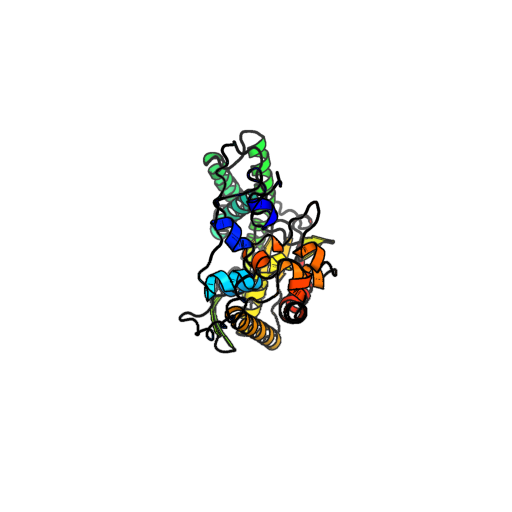00 97.69 183 LEU A O 1
ATOM 1456 N N . ASP A 1 184 ? -1.989 -17.593 3.955 1.00 97.75 184 ASP A N 1
ATOM 1457 C CA . ASP A 1 184 ? -2.147 -17.867 5.389 1.00 97.75 184 ASP A CA 1
ATOM 1458 C C . ASP A 1 184 ? -1.583 -16.678 6.180 1.00 97.75 184 ASP A C 1
ATOM 1460 O O . ASP A 1 184 ? -0.395 -16.362 6.100 1.00 97.75 184 ASP A O 1
ATOM 1464 N N . ASP A 1 185 ? -2.453 -15.970 6.896 1.00 97.62 185 ASP A N 1
ATOM 1465 C CA . ASP A 1 185 ? -2.092 -14.819 7.725 1.00 97.62 185 ASP A CA 1
ATOM 1466 C C . ASP A 1 185 ? -3.053 -14.696 8.920 1.00 97.62 185 ASP A C 1
ATOM 1468 O O . ASP A 1 185 ? -4.022 -15.444 9.053 1.00 97.62 185 ASP A O 1
ATOM 1472 N N . TRP A 1 186 ? -2.817 -13.726 9.799 1.00 97.06 186 TRP A N 1
ATOM 1473 C CA . TRP A 1 186 ? -3.643 -13.458 10.968 1.00 97.06 186 TRP A CA 1
ATOM 1474 C C . TRP A 1 186 ? -4.290 -12.082 10.904 1.00 97.06 186 TRP A C 1
ATOM 1476 O O . TRP A 1 186 ? -3.625 -11.048 10.823 1.00 97.06 186 TRP A O 1
ATOM 1486 N N . LEU A 1 187 ? -5.606 -12.048 11.094 1.00 96.12 187 LEU A N 1
ATOM 1487 C CA . LEU A 1 187 ? -6.319 -10.817 11.386 1.00 96.12 187 LEU A CA 1
ATOM 1488 C C . LEU A 1 187 ? -6.092 -10.427 12.852 1.00 96.12 187 LEU A C 1
ATOM 1490 O O . LEU A 1 187 ? -6.774 -10.911 13.756 1.00 96.12 187 LEU A O 1
ATOM 1494 N N . GLY A 1 188 ? -5.088 -9.578 13.076 1.00 93.19 188 GLY A N 1
ATOM 1495 C CA . GLY A 1 188 ? -4.701 -9.060 14.390 1.00 93.19 188 GLY A CA 1
ATOM 1496 C C . GLY A 1 188 ? -5.453 -7.804 14.839 1.00 93.19 188 GLY A C 1
ATOM 1497 O O . GLY A 1 188 ? -6.269 -7.253 14.104 1.00 93.19 188 GLY A O 1
ATOM 1498 N N . ASP A 1 189 ? -5.153 -7.342 16.056 1.00 90.06 189 ASP A N 1
ATOM 1499 C CA . ASP A 1 189 ? -5.624 -6.061 16.616 1.00 90.06 189 ASP A CA 1
ATOM 1500 C C . ASP A 1 189 ? -7.140 -5.849 16.544 1.00 90.06 189 ASP A C 1
ATOM 1502 O O . ASP A 1 189 ? -7.643 -4.738 16.358 1.00 90.06 189 ASP A O 1
ATOM 1506 N N . LEU A 1 190 ? -7.874 -6.951 16.701 1.00 95.88 190 LEU A N 1
ATOM 1507 C CA . LEU A 1 190 ? -9.322 -6.954 16.688 1.00 95.88 190 LEU A CA 1
ATOM 1508 C C . LEU A 1 190 ? -9.882 -6.472 18.020 1.00 95.88 190 LEU A C 1
ATOM 1510 O O . LEU A 1 190 ? -9.392 -6.799 19.108 1.00 95.88 190 LEU A O 1
ATOM 1514 N N . ARG A 1 191 ? -10.974 -5.725 17.923 1.00 96.00 191 ARG A N 1
ATOM 1515 C CA . ARG A 1 191 ? -11.755 -5.246 19.057 1.00 96.00 191 ARG A CA 1
ATOM 1516 C C . ARG A 1 191 ? -13.238 -5.477 18.817 1.00 96.00 191 ARG A C 1
ATOM 1518 O O . ARG A 1 191 ? -13.684 -5.588 17.680 1.00 96.00 191 ARG A O 1
ATOM 1525 N N . LYS A 1 192 ? -13.996 -5.585 19.901 1.00 95.94 192 LYS A N 1
ATOM 1526 C CA . LYS A 1 192 ? -15.436 -5.843 19.927 1.00 95.94 192 LYS A CA 1
ATOM 1527 C C . LYS A 1 192 ? -16.144 -4.747 20.715 1.00 95.94 192 LYS A C 1
ATOM 1529 O O . LYS A 1 192 ? -15.665 -4.315 21.765 1.00 95.94 192 LYS A O 1
ATOM 1534 N N . GLY A 1 193 ? -17.300 -4.347 20.207 1.00 94.62 193 GLY A N 1
ATOM 1535 C CA . GLY A 1 193 ? -18.234 -3.410 20.824 1.00 94.62 193 GLY A CA 1
ATOM 1536 C C . GLY A 1 193 ? -19.668 -3.775 20.447 1.00 94.62 193 GLY A C 1
ATOM 1537 O O . GLY A 1 193 ? -19.900 -4.797 19.799 1.00 94.62 193 GLY A O 1
ATOM 1538 N N . ALA A 1 194 ? -20.636 -2.937 20.820 1.00 92.00 194 ALA A N 1
ATOM 1539 C CA . ALA A 1 194 ? -22.051 -3.183 20.516 1.00 92.00 194 ALA A CA 1
ATOM 1540 C C . ALA A 1 194 ? -22.345 -3.254 19.003 1.00 92.00 194 ALA A C 1
ATOM 1542 O O . ALA A 1 194 ? -23.287 -3.921 18.589 1.00 92.00 194 ALA A O 1
ATOM 1543 N N . GLN A 1 195 ? -21.522 -2.590 18.187 1.00 87.88 195 GLN A N 1
ATOM 1544 C CA . GLN A 1 195 ? -21.663 -2.512 16.729 1.00 87.88 195 GLN A CA 1
ATOM 1545 C C . GLN A 1 195 ? -20.988 -3.679 15.987 1.00 87.88 195 GLN A C 1
ATOM 1547 O O . GLN A 1 195 ? -21.141 -3.801 14.778 1.00 87.88 195 GLN A O 1
ATOM 1552 N N . GLY A 1 196 ? -20.259 -4.555 16.690 1.00 93.19 196 GLY A N 1
ATOM 1553 C CA . GLY A 1 196 ? -19.583 -5.708 16.095 1.00 93.19 196 GLY A CA 1
ATOM 1554 C C . GLY A 1 196 ? -18.074 -5.723 16.328 1.00 93.19 196 GLY A C 1
ATOM 1555 O O . GLY A 1 196 ? -17.576 -5.233 17.348 1.00 93.19 196 GLY A O 1
ATOM 1556 N N . ARG A 1 197 ? -17.354 -6.363 15.400 1.00 95.50 197 ARG A N 1
ATOM 1557 C CA . ARG A 1 197 ? -15.892 -6.488 15.406 1.00 95.50 197 ARG A CA 1
ATOM 1558 C C . ARG A 1 197 ? -15.270 -5.432 14.504 1.00 95.50 197 ARG A C 1
ATOM 1560 O O . ARG A 1 197 ? -15.715 -5.255 13.375 1.00 95.50 197 ARG A O 1
ATOM 1567 N N . VAL A 1 198 ? -14.196 -4.814 14.978 1.00 97.12 198 VAL A N 1
ATOM 1568 C CA . VAL A 1 198 ? -13.372 -3.916 14.171 1.00 97.12 198 VAL A CA 1
ATOM 1569 C C . VAL A 1 198 ? -11.908 -4.264 14.289 1.00 97.12 198 VAL A C 1
ATOM 1571 O O . VAL A 1 198 ? -11.447 -4.735 15.330 1.00 97.12 198 VAL A O 1
ATOM 1574 N N . TRP A 1 199 ? -11.166 -3.960 13.241 1.00 96.75 199 TRP A N 1
ATOM 1575 C CA . TRP A 1 199 ? -9.731 -3.773 13.319 1.00 96.75 199 TRP A CA 1
ATOM 1576 C C . TRP A 1 199 ? -9.384 -2.305 13.085 1.00 96.75 199 TRP A C 1
ATOM 1578 O O . TRP A 1 199 ? -10.093 -1.596 12.377 1.00 96.75 199 TRP A O 1
ATOM 1588 N N . MET A 1 200 ? -8.289 -1.834 13.677 1.00 95.62 200 MET A N 1
ATOM 1589 C CA . MET A 1 200 ? -7.875 -0.430 13.583 1.00 95.62 200 MET A CA 1
ATOM 1590 C C . MET A 1 200 ? -6.420 -0.342 13.132 1.00 95.62 200 MET A C 1
ATOM 1592 O O . MET A 1 200 ? -5.582 -1.095 13.623 1.00 95.62 200 MET A O 1
ATOM 1596 N N . LEU A 1 201 ? -6.122 0.577 12.218 1.00 95.38 201 LEU A N 1
ATOM 1597 C CA . LEU A 1 201 ? -4.780 0.867 11.722 1.00 95.38 201 LEU A CA 1
ATOM 1598 C C . LEU A 1 201 ? -4.511 2.370 11.796 1.00 95.38 201 LEU A C 1
ATOM 1600 O O . LEU A 1 201 ? -5.334 3.181 11.371 1.00 95.38 201 LEU A O 1
ATOM 1604 N N . LEU A 1 202 ? -3.335 2.729 12.304 1.00 96.44 202 LEU A N 1
ATOM 1605 C CA . LEU A 1 202 ? -2.783 4.077 12.209 1.00 96.44 202 LEU A CA 1
ATOM 1606 C C . LEU A 1 202 ? -1.833 4.130 11.015 1.00 96.44 202 LEU A C 1
ATOM 1608 O O . LEU A 1 202 ? -1.047 3.208 10.800 1.00 96.44 202 LEU A O 1
ATOM 1612 N N . THR A 1 203 ? -1.885 5.209 10.241 1.00 95.62 203 THR A N 1
ATOM 1613 C CA . THR A 1 203 ? -0.947 5.435 9.141 1.00 95.62 203 THR A CA 1
ATOM 1614 C C . THR A 1 203 ? -0.465 6.872 9.121 1.00 95.62 203 THR A C 1
ATOM 1616 O O . THR A 1 203 ? -1.252 7.805 9.190 1.00 95.62 203 THR A O 1
ATOM 1619 N N . ALA A 1 204 ? 0.840 7.069 8.949 1.00 94.69 204 ALA A N 1
ATOM 1620 C CA . ALA A 1 204 ? 1.425 8.395 8.767 1.00 94.69 204 ALA A CA 1
ATOM 1621 C C . ALA A 1 204 ? 1.152 8.991 7.363 1.00 94.69 204 ALA A C 1
ATOM 1623 O O . ALA A 1 204 ? 1.682 10.046 7.014 1.00 94.69 204 ALA A O 1
ATOM 1624 N N . SER A 1 205 ? 0.362 8.315 6.518 1.00 94.06 205 SER A N 1
ATOM 1625 C CA . SER A 1 205 ? -0.053 8.820 5.206 1.00 94.06 205 SER A CA 1
ATOM 1626 C C . SER A 1 205 ? -1.347 9.620 5.304 1.00 94.06 205 SER A C 1
ATOM 1628 O O . SER A 1 205 ? -2.329 9.155 5.873 1.00 94.06 205 SER A O 1
ATOM 1630 N N . ARG A 1 206 ? -1.382 10.788 4.655 1.00 94.69 206 ARG A N 1
ATOM 1631 C CA . ARG A 1 206 ? -2.631 11.531 4.432 1.00 94.69 206 ARG A CA 1
ATOM 1632 C C . ARG A 1 206 ? -3.598 10.713 3.581 1.00 94.69 206 ARG A C 1
ATOM 1634 O O . ARG A 1 206 ? -3.205 10.224 2.519 1.00 94.69 206 ARG A O 1
ATOM 1641 N N . LEU A 1 207 ? -4.834 10.583 4.046 1.00 96.25 207 LEU A N 1
ATOM 1642 C CA . LEU A 1 207 ? -5.852 9.711 3.467 1.00 96.25 207 LEU A CA 1
ATOM 1643 C C . LEU A 1 207 ? -6.744 10.420 2.461 1.00 96.25 207 LEU A C 1
ATOM 1645 O O . LEU A 1 207 ? -7.358 9.743 1.638 1.00 96.25 207 LEU A O 1
ATOM 1649 N N . LEU A 1 208 ? -6.820 11.751 2.504 1.00 95.62 208 LEU A N 1
ATOM 1650 C CA . LEU A 1 208 ? -7.692 12.517 1.625 1.00 95.62 208 LEU A CA 1
ATOM 1651 C C . LEU A 1 208 ? -6.919 13.179 0.486 1.00 95.62 208 LEU A C 1
ATOM 1653 O O . LEU A 1 208 ? -5.771 13.608 0.627 1.00 95.62 208 LEU A O 1
ATOM 1657 N N . GLY A 1 209 ? -7.566 13.216 -0.674 1.00 90.12 209 GLY A N 1
ATOM 1658 C CA . GLY A 1 209 ? -7.101 13.894 -1.876 1.00 90.12 209 GLY A CA 1
ATOM 1659 C C . GLY A 1 209 ? -7.979 15.096 -2.209 1.00 90.12 209 GLY A C 1
ATOM 1660 O O . GLY A 1 209 ? -8.517 15.773 -1.328 1.00 90.12 209 GLY A O 1
ATOM 1661 N N . ASP A 1 210 ? -8.135 15.351 -3.506 1.00 82.06 210 ASP A N 1
ATOM 1662 C CA . ASP A 1 210 ? -8.993 16.417 -4.019 1.00 82.06 210 ASP A CA 1
ATOM 1663 C C . ASP A 1 210 ? -10.421 16.293 -3.462 1.00 82.06 210 ASP A C 1
ATOM 1665 O O . ASP A 1 210 ? -10.972 15.198 -3.370 1.00 82.06 210 ASP A O 1
ATOM 1669 N N . LYS A 1 211 ? -11.050 17.424 -3.118 1.00 85.81 211 LYS A N 1
ATOM 1670 C CA . LYS A 1 211 ? -12.448 17.474 -2.641 1.00 85.81 211 LYS A CA 1
ATOM 1671 C C . LYS A 1 211 ? -12.738 16.570 -1.426 1.00 85.81 211 LYS A C 1
ATOM 1673 O O . LYS A 1 211 ? -13.874 16.142 -1.255 1.00 85.81 211 LYS A O 1
ATOM 1678 N N . ALA A 1 212 ? -11.730 16.296 -0.593 1.00 88.69 212 ALA A N 1
ATOM 1679 C CA . ALA A 1 212 ? -11.842 15.435 0.585 1.00 88.69 212 ALA A CA 1
ATOM 1680 C C . ALA A 1 212 ? -12.263 13.979 0.283 1.00 88.69 212 ALA A C 1
ATOM 1682 O O . ALA A 1 212 ? -12.809 13.303 1.152 1.00 88.69 212 ALA A O 1
ATOM 1683 N N . SER A 1 213 ? -11.996 13.472 -0.928 1.00 92.25 213 SER A N 1
ATOM 1684 C CA . SER A 1 213 ? -12.227 12.060 -1.251 1.00 92.25 213 SER A CA 1
ATOM 1685 C C . SER A 1 213 ? -11.094 11.167 -0.726 1.00 92.25 213 SER A C 1
ATOM 1687 O O . SER A 1 213 ? -9.933 11.596 -0.766 1.00 92.25 213 SER A O 1
ATOM 1689 N N . PRO A 1 214 ? -11.375 9.916 -0.315 1.00 95.38 214 PRO A N 1
ATOM 1690 C CA . PRO A 1 214 ? -10.340 8.940 0.012 1.00 95.38 214 PRO A CA 1
ATOM 1691 C C . PRO A 1 214 ? -9.341 8.744 -1.130 1.00 95.38 214 PRO A C 1
ATOM 1693 O O . PRO A 1 214 ? -9.704 8.792 -2.305 1.00 95.38 214 PRO A O 1
ATOM 1696 N N . ARG A 1 215 ? -8.075 8.514 -0.780 1.00 94.94 215 ARG A N 1
ATOM 1697 C CA . ARG A 1 215 ? -6.973 8.247 -1.710 1.00 94.94 215 ARG A CA 1
ATOM 1698 C C . ARG A 1 215 ? -6.760 6.746 -1.904 1.00 94.94 215 ARG A C 1
ATOM 1700 O O . ARG A 1 215 ? -6.144 6.131 -1.032 1.00 94.94 215 ARG A O 1
ATOM 1707 N N . PRO A 1 216 ? -7.161 6.146 -3.040 1.00 94.62 216 PRO A N 1
ATOM 1708 C CA . PRO A 1 216 ? -7.058 4.698 -3.234 1.00 94.62 216 PRO A CA 1
ATOM 1709 C C . PRO A 1 216 ? -5.625 4.161 -3.100 1.00 94.62 216 PRO A C 1
ATOM 1711 O O . PRO A 1 216 ? -5.421 3.080 -2.554 1.00 94.62 216 PRO A O 1
ATOM 1714 N N . ASP A 1 217 ? -4.613 4.947 -3.493 1.00 92.88 217 ASP A N 1
ATOM 1715 C CA . ASP A 1 217 ? -3.197 4.570 -3.375 1.00 92.88 217 ASP A CA 1
ATOM 1716 C C . ASP A 1 217 ? -2.752 4.337 -1.921 1.00 92.88 217 ASP A C 1
ATOM 1718 O O . ASP A 1 217 ? -1.811 3.583 -1.664 1.00 92.88 217 ASP A O 1
ATOM 1722 N N . LYS A 1 218 ? -3.440 4.962 -0.958 1.00 94.94 218 LYS A N 1
ATOM 1723 C CA . LYS A 1 218 ? -3.183 4.813 0.481 1.00 94.94 218 LYS A CA 1
ATOM 1724 C C . LYS A 1 218 ? -4.022 3.725 1.138 1.00 94.94 218 LYS A C 1
ATOM 1726 O O . LYS A 1 218 ? -3.757 3.383 2.286 1.00 94.94 218 LYS A O 1
ATOM 1731 N N . LEU A 1 219 ? -4.980 3.150 0.413 1.00 96.69 219 LEU A N 1
ATOM 1732 C CA . LEU A 1 219 ? -5.892 2.133 0.930 1.00 96.69 219 LEU A CA 1
ATOM 1733 C C . LEU A 1 219 ? -5.501 0.706 0.551 1.00 96.69 219 LEU A C 1
ATOM 1735 O O . LEU A 1 219 ? -6.136 -0.214 1.040 1.00 96.69 219 LEU A O 1
ATOM 1739 N N . LEU A 1 220 ? -4.463 0.493 -0.265 1.00 96.12 220 LEU A N 1
ATOM 1740 C CA . LEU A 1 220 ? -4.076 -0.843 -0.746 1.00 96.12 220 LEU A CA 1
ATOM 1741 C C . LEU A 1 220 ? -3.908 -1.877 0.380 1.00 96.12 220 LEU A C 1
ATOM 1743 O O . LEU A 1 220 ? -4.407 -2.991 0.265 1.00 96.12 220 LEU A O 1
ATOM 1747 N N . ASP A 1 221 ? -3.234 -1.503 1.471 1.00 95.81 221 ASP A N 1
ATOM 1748 C CA . ASP A 1 221 ? -3.023 -2.388 2.626 1.00 95.81 221 ASP A CA 1
ATOM 1749 C C . ASP A 1 221 ? -4.349 -2.758 3.307 1.00 95.81 221 ASP A C 1
ATOM 1751 O O . ASP A 1 221 ? -4.708 -3.931 3.431 1.00 95.81 221 ASP A O 1
ATOM 1755 N N . ALA A 1 222 ? -5.128 -1.730 3.639 1.00 97.19 222 ALA A N 1
ATOM 1756 C CA . ALA A 1 222 ? -6.446 -1.851 4.238 1.00 97.19 222 ALA A CA 1
ATOM 1757 C C . ALA A 1 222 ? -7.433 -2.637 3.356 1.00 97.19 222 ALA A C 1
ATOM 1759 O O . ALA A 1 222 ? -8.232 -3.419 3.867 1.00 97.19 222 ALA A O 1
ATOM 1760 N N . TRP A 1 223 ? -7.362 -2.464 2.038 1.00 97.56 223 TRP A N 1
ATOM 1761 C CA . TRP A 1 223 ? -8.221 -3.131 1.070 1.00 97.56 223 TRP A CA 1
ATOM 1762 C C . TRP A 1 223 ? -7.899 -4.615 0.945 1.00 97.56 223 TRP A C 1
ATOM 1764 O O . TRP A 1 223 ? -8.806 -5.431 1.055 1.00 97.56 223 TRP A O 1
ATOM 1774 N N . VAL A 1 224 ? -6.622 -4.992 0.797 1.00 97.69 224 VAL A N 1
ATOM 1775 C CA . VAL A 1 224 ? -6.218 -6.411 0.765 1.00 97.69 224 VAL A CA 1
ATOM 1776 C C . VAL A 1 224 ? -6.591 -7.102 2.077 1.00 97.69 224 VAL A C 1
ATOM 1778 O O . VAL A 1 224 ? -7.098 -8.226 2.071 1.00 97.69 224 VAL A O 1
ATOM 1781 N N . ARG A 1 225 ? -6.427 -6.406 3.206 1.00 97.62 225 ARG A N 1
ATOM 1782 C CA . ARG A 1 225 ? -6.888 -6.886 4.509 1.00 97.62 225 ARG A CA 1
ATOM 1783 C C . ARG A 1 225 ? -8.406 -7.088 4.550 1.00 97.62 225 ARG A C 1
ATOM 1785 O O . ARG A 1 225 ? -8.859 -8.141 5.004 1.00 97.62 225 ARG A O 1
ATOM 1792 N N . GLN A 1 226 ? -9.196 -6.121 4.079 1.00 97.56 226 GLN A N 1
ATOM 1793 C CA . GLN A 1 226 ? -10.658 -6.224 4.066 1.00 97.56 226 GLN A CA 1
ATOM 1794 C C . GLN A 1 226 ? -11.156 -7.299 3.092 1.00 97.56 226 GLN A C 1
ATOM 1796 O O . GLN A 1 226 ? -12.113 -8.009 3.411 1.00 97.56 226 GLN A O 1
ATOM 1801 N N . LEU A 1 227 ? -10.491 -7.464 1.945 1.00 97.31 227 LEU A N 1
ATOM 1802 C CA . LEU A 1 227 ? -10.740 -8.537 0.985 1.00 97.31 227 LEU A CA 1
ATOM 1803 C C . LEU A 1 227 ? -10.574 -9.903 1.641 1.00 97.31 227 LEU A C 1
ATOM 1805 O O . LEU A 1 227 ? -11.507 -10.696 1.623 1.00 97.31 227 LEU A O 1
ATOM 1809 N N . ALA A 1 228 ? -9.421 -10.165 2.259 1.00 98.19 228 ALA A N 1
ATOM 1810 C CA . ALA A 1 228 ? -9.159 -11.448 2.904 1.00 98.19 228 ALA A CA 1
ATOM 1811 C C . ALA A 1 228 ? -10.102 -11.712 4.083 1.00 98.19 228 ALA A C 1
ATOM 1813 O O . ALA A 1 228 ? -10.628 -12.817 4.207 1.00 98.19 228 ALA A O 1
ATOM 1814 N N . THR A 1 229 ? -10.371 -10.686 4.894 1.00 97.88 229 THR A N 1
ATOM 1815 C CA . THR A 1 229 ? -11.341 -10.753 5.999 1.00 97.88 229 THR A CA 1
ATOM 1816 C C . THR A 1 229 ? -12.718 -11.178 5.485 1.00 97.88 229 THR A C 1
ATOM 1818 O O . THR A 1 229 ? -13.277 -12.176 5.938 1.00 97.88 229 THR A O 1
ATOM 1821 N N . SER A 1 230 ? -13.232 -10.471 4.477 1.00 97.88 230 SER A N 1
ATOM 1822 C CA . SER A 1 230 ? -14.580 -10.705 3.951 1.00 97.88 230 SER A CA 1
ATOM 1823 C C . SER A 1 230 ? -14.668 -12.021 3.164 1.00 97.88 230 SER A C 1
ATOM 1825 O O . SER A 1 230 ? -15.649 -12.745 3.293 1.00 97.88 230 SER A O 1
ATOM 1827 N N . ALA A 1 231 ? -13.630 -12.387 2.402 1.00 98.19 231 ALA A N 1
ATOM 1828 C CA . ALA A 1 231 ? -13.569 -13.644 1.649 1.00 98.19 231 ALA A CA 1
ATOM 1829 C C . ALA A 1 231 ? -13.575 -14.881 2.565 1.00 98.19 231 ALA A C 1
ATOM 1831 O O . ALA A 1 231 ? -14.181 -15.898 2.223 1.00 98.19 231 ALA A O 1
ATOM 1832 N N . CYS A 1 232 ? -12.959 -14.781 3.749 1.00 97.62 232 CYS A N 1
ATOM 1833 C CA . CYS A 1 232 ? -12.999 -15.827 4.776 1.00 97.62 232 CYS A CA 1
ATOM 1834 C C . CYS A 1 232 ? -14.338 -15.881 5.540 1.00 97.62 232 CYS A C 1
ATOM 1836 O O . CYS A 1 232 ? -14.499 -16.728 6.413 1.00 97.62 232 CYS A O 1
ATOM 1838 N N . GLY A 1 233 ? -15.301 -15.007 5.221 1.00 96.38 233 GLY A N 1
ATOM 1839 C CA . GLY A 1 233 ? -16.610 -14.950 5.879 1.00 96.38 233 GLY A CA 1
ATOM 1840 C C . GLY A 1 233 ? -16.599 -14.237 7.232 1.00 96.38 233 GLY A C 1
ATOM 1841 O O . GLY A 1 233 ? -17.559 -14.344 7.994 1.00 96.38 233 GLY A O 1
ATOM 1842 N N . GLU A 1 234 ? -15.531 -13.505 7.554 1.00 95.62 234 GLU A N 1
ATOM 1843 C CA . GLU A 1 234 ? -15.434 -12.793 8.823 1.00 95.62 234 GLU A CA 1
ATOM 1844 C C . GLU A 1 234 ? -16.113 -11.425 8.744 1.00 95.62 234 GLU A C 1
ATOM 1846 O O . GLU A 1 234 ? -15.728 -10.543 7.977 1.00 95.62 234 GLU A O 1
ATOM 1851 N N . ALA A 1 235 ? -17.113 -11.227 9.601 1.00 90.75 235 ALA A N 1
ATOM 1852 C CA . ALA A 1 235 ? -17.788 -9.948 9.768 1.00 90.75 235 ALA A CA 1
ATOM 1853 C C . ALA A 1 235 ? -16.962 -9.031 10.686 1.00 90.75 235 ALA A C 1
ATOM 1855 O O . ALA A 1 235 ? -17.160 -9.014 11.907 1.00 90.75 235 ALA A O 1
ATOM 1856 N N . ALA A 1 236 ? -16.013 -8.302 10.097 1.00 95.19 236 ALA A N 1
ATOM 1857 C CA . ALA A 1 236 ? -15.266 -7.243 10.765 1.00 95.19 236 ALA A CA 1
ATOM 1858 C C . ALA A 1 236 ? -15.085 -6.025 9.850 1.00 95.19 236 ALA A C 1
ATOM 1860 O O . ALA A 1 236 ? -14.698 -6.162 8.687 1.00 95.19 236 ALA A O 1
ATOM 1861 N N . GLU A 1 237 ? -15.343 -4.841 10.400 1.00 95.81 237 GLU A N 1
ATOM 1862 C CA . GLU A 1 237 ? -15.085 -3.567 9.724 1.00 95.81 237 GLU A CA 1
ATOM 1863 C C . GLU A 1 237 ? -13.658 -3.085 9.998 1.00 95.81 237 GLU A C 1
ATOM 1865 O O . GLU A 1 237 ? -13.028 -3.467 10.992 1.00 95.81 237 GLU A O 1
ATOM 1870 N N . GLY A 1 238 ? -13.155 -2.211 9.133 1.00 96.94 238 GLY A N 1
ATOM 1871 C CA . GLY A 1 238 ? -11.859 -1.578 9.320 1.00 96.94 238 GLY A CA 1
ATOM 1872 C C . GLY A 1 238 ? -11.967 -0.119 9.729 1.00 96.94 238 GLY A C 1
ATOM 1873 O O . GLY A 1 238 ? -12.867 0.602 9.309 1.00 96.94 238 GLY A O 1
ATOM 1874 N N . TRP A 1 239 ? -10.992 0.343 10.498 1.00 97.75 239 TRP A N 1
ATOM 1875 C CA . TRP A 1 239 ? -10.740 1.760 10.722 1.00 97.75 239 TRP A CA 1
ATOM 1876 C C . TRP A 1 239 ? -9.319 2.090 10.303 1.00 97.75 239 TRP A C 1
ATOM 1878 O O . TRP A 1 239 ? -8.370 1.478 10.794 1.00 97.75 239 TRP A O 1
ATOM 1888 N N . LEU A 1 240 ? -9.171 3.073 9.419 1.00 97.88 240 LEU A N 1
ATOM 1889 C CA . LEU A 1 240 ? -7.875 3.615 9.029 1.00 97.88 240 LEU A CA 1
ATOM 1890 C C . LEU A 1 240 ? -7.792 5.074 9.460 1.00 97.88 240 LEU A C 1
ATOM 1892 O O . LEU A 1 240 ? -8.571 5.905 9.003 1.00 97.88 240 LEU A O 1
ATOM 1896 N N . ILE A 1 241 ? -6.853 5.376 10.346 1.00 97.94 241 ILE A N 1
ATOM 1897 C CA . ILE A 1 241 ? -6.683 6.696 10.948 1.00 97.94 241 ILE A CA 1
ATOM 1898 C C . ILE A 1 241 ? -5.397 7.307 10.393 1.00 97.94 241 ILE A C 1
ATOM 1900 O O . ILE A 1 241 ? -4.309 6.768 10.609 1.00 97.94 241 ILE A O 1
ATOM 1904 N N . GLY A 1 242 ? -5.529 8.418 9.673 1.00 97.12 242 GLY A N 1
ATOM 1905 C CA . GLY A 1 242 ? -4.425 9.194 9.113 1.00 97.12 242 GLY A CA 1
ATOM 1906 C C . GLY A 1 242 ? -4.355 10.609 9.691 1.00 97.12 242 GLY A C 1
ATOM 1907 O O . GLY A 1 242 ? -5.222 10.998 10.471 1.00 97.12 242 GLY A O 1
ATOM 1908 N N . PRO A 1 243 ? -3.354 11.419 9.310 1.00 94.50 243 PRO A N 1
ATOM 1909 C CA . PRO A 1 243 ? -3.152 12.747 9.894 1.00 94.50 243 PRO A CA 1
ATOM 1910 C C . PRO A 1 243 ? -4.314 13.717 9.645 1.00 94.50 243 PRO A C 1
ATOM 1912 O O . PRO A 1 243 ? -4.595 14.591 10.459 1.00 94.50 243 PRO A O 1
ATOM 1915 N N . ASP A 1 244 ? -4.993 13.580 8.509 1.00 95.00 244 ASP A N 1
ATOM 1916 C CA . ASP A 1 244 ? -6.032 14.492 8.035 1.00 95.00 244 ASP A CA 1
ATOM 1917 C C . ASP A 1 244 ? -7.462 13.999 8.266 1.00 95.00 244 ASP A C 1
ATOM 1919 O O . ASP A 1 244 ? -8.379 14.814 8.402 1.00 95.00 2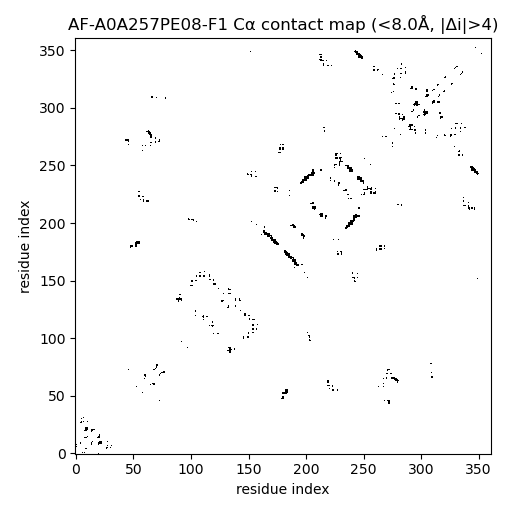44 ASP A O 1
ATOM 1923 N N . ALA A 1 245 ? -7.656 12.684 8.321 1.00 96.56 245 ALA A N 1
ATOM 1924 C CA . ALA A 1 245 ? -8.960 12.078 8.512 1.00 96.56 245 ALA A CA 1
ATOM 1925 C C . ALA A 1 245 ? -8.865 10.653 9.052 1.00 96.56 245 ALA A C 1
ATOM 1927 O O . ALA A 1 245 ? -7.829 9.993 8.972 1.00 96.56 245 ALA A O 1
ATOM 1928 N N . SER A 1 246 ? -10.007 10.162 9.514 1.00 97.56 246 SER A N 1
ATOM 1929 C CA . SER A 1 246 ? -10.255 8.751 9.765 1.00 97.56 246 SER A CA 1
ATOM 1930 C C . SER A 1 246 ? -11.277 8.213 8.775 1.00 97.56 246 SER A C 1
ATOM 1932 O O . SER A 1 246 ? -12.273 8.872 8.477 1.00 97.56 246 SER A O 1
ATOM 1934 N N . LEU A 1 247 ? -11.032 7.006 8.279 1.00 98.00 247 LEU A N 1
ATOM 1935 C CA . LEU A 1 247 ? -11.910 6.295 7.364 1.00 98.00 247 LEU A CA 1
ATOM 1936 C C . LEU A 1 247 ? -12.495 5.074 8.064 1.00 98.00 247 LEU A C 1
ATOM 1938 O O . LEU A 1 247 ? -11.746 4.242 8.582 1.00 98.00 247 LEU A O 1
ATOM 1942 N N . GLN A 1 248 ? -13.820 4.957 8.034 1.00 97.19 248 GLN A N 1
ATOM 1943 C CA . GLN A 1 248 ? -14.500 3.700 8.323 1.00 97.19 248 GLN A CA 1
ATOM 1944 C C . GLN A 1 248 ? -14.602 2.903 7.025 1.00 97.19 248 GLN A C 1
ATOM 1946 O O . GLN A 1 248 ? -15.110 3.392 6.011 1.00 97.19 248 GLN A O 1
ATOM 1951 N N . LEU A 1 249 ? -14.076 1.688 7.071 1.00 96.62 249 LEU A N 1
ATOM 1952 C CA . LEU A 1 249 ? -13.875 0.810 5.936 1.00 96.62 249 LEU A CA 1
ATOM 1953 C C . LEU A 1 249 ? -14.940 -0.291 5.974 1.00 96.62 249 LEU A C 1
ATOM 1955 O O . LEU A 1 249 ? -14.898 -1.144 6.871 1.00 96.62 249 LEU A O 1
ATOM 1959 N N . PRO A 1 250 ? -15.906 -0.274 5.042 1.00 93.69 250 PRO A N 1
ATOM 1960 C CA . PRO A 1 250 ? -17.031 -1.189 5.093 1.00 93.69 250 PRO A CA 1
ATOM 1961 C C . PRO A 1 250 ? -16.604 -2.619 4.736 1.00 93.69 250 PRO A C 1
ATOM 1963 O O . PRO A 1 250 ? -15.682 -2.811 3.928 1.00 93.69 250 PRO A O 1
ATOM 1966 N N . PRO A 1 251 ? -17.299 -3.634 5.278 1.00 94.56 251 PRO A N 1
ATOM 1967 C CA . PRO A 1 251 ? -17.123 -5.002 4.836 1.00 94.56 251 PRO A CA 1
ATOM 1968 C C . PRO A 1 251 ? -17.586 -5.161 3.388 1.00 94.56 251 PRO A C 1
ATOM 1970 O O . PRO A 1 251 ? -18.460 -4.442 2.903 1.00 94.56 251 PRO A O 1
ATOM 1973 N N . LEU A 1 252 ? -16.983 -6.118 2.692 1.00 96.00 252 LEU A N 1
ATOM 1974 C CA . LEU A 1 252 ? -17.363 -6.481 1.332 1.00 96.00 252 LEU A CA 1
ATOM 1975 C C . LEU A 1 252 ? -18.322 -7.673 1.380 1.00 96.00 252 LEU A C 1
ATOM 1977 O O . LEU A 1 252 ? -18.248 -8.498 2.291 1.00 96.00 252 LEU A O 1
ATOM 1981 N N . ALA A 1 253 ? -19.193 -7.799 0.377 1.00 96.38 253 ALA A N 1
ATOM 1982 C CA . ALA A 1 253 ? -19.946 -9.036 0.185 1.00 96.38 253 ALA A CA 1
ATOM 1983 C C . ALA A 1 253 ? -18.962 -10.204 0.003 1.00 96.38 253 ALA A C 1
ATOM 1985 O O . ALA A 1 253 ? -17.991 -10.075 -0.750 1.00 96.38 253 ALA A O 1
ATOM 1986 N N . GLN A 1 254 ? -19.199 -11.322 0.693 1.00 97.75 254 GLN A N 1
ATOM 1987 C CA . GLN A 1 254 ? -18.249 -12.435 0.753 1.00 97.75 254 GLN A CA 1
ATOM 1988 C C . GLN A 1 254 ? -17.907 -12.969 -0.642 1.00 97.75 254 GLN A C 1
ATOM 1990 O O . GLN A 1 254 ? -16.734 -13.180 -0.945 1.00 97.75 254 GLN A O 1
ATOM 1995 N N . GLU A 1 255 ? -18.904 -13.135 -1.511 1.00 97.75 255 GLU A N 1
ATOM 1996 C CA . GLU A 1 255 ? -18.717 -13.643 -2.870 1.00 97.75 255 GLU A CA 1
ATOM 1997 C C . GLU A 1 255 ? -17.870 -12.691 -3.722 1.00 97.75 255 GLU A C 1
ATOM 1999 O O . GLU A 1 255 ? -16.954 -13.134 -4.417 1.00 97.75 255 GLU A O 1
ATOM 2004 N N . ALA A 1 256 ? -18.126 -11.382 -3.634 1.00 97.06 256 ALA A N 1
ATOM 2005 C CA . ALA A 1 256 ? -17.351 -10.371 -4.351 1.00 97.06 256 ALA A CA 1
ATOM 2006 C C . ALA A 1 256 ? -15.904 -10.312 -3.838 1.00 97.06 256 ALA A C 1
ATOM 2008 O O . ALA A 1 256 ? -14.959 -10.310 -4.627 1.00 97.06 256 ALA A O 1
ATOM 2009 N N . ALA A 1 257 ? -15.715 -10.334 -2.516 1.00 98.06 257 ALA A N 1
ATOM 2010 C CA . ALA A 1 257 ? -14.391 -10.356 -1.906 1.00 98.06 257 ALA A CA 1
ATOM 2011 C C . ALA A 1 257 ? -13.598 -11.607 -2.304 1.00 98.06 257 ALA A C 1
ATOM 2013 O O . ALA A 1 257 ? -12.424 -11.505 -2.660 1.00 98.06 257 ALA A O 1
ATOM 2014 N N . ALA A 1 258 ? -14.245 -12.776 -2.300 1.00 98.44 258 ALA A N 1
ATOM 2015 C CA . ALA A 1 258 ? -13.639 -14.025 -2.738 1.00 98.44 258 ALA A CA 1
ATOM 2016 C C . ALA A 1 258 ? -13.246 -13.969 -4.220 1.00 98.44 258 ALA A C 1
ATOM 2018 O O . ALA A 1 258 ? -12.121 -14.334 -4.551 1.00 98.44 258 ALA A O 1
ATOM 2019 N N . ALA A 1 259 ? -14.114 -13.466 -5.103 1.00 98.19 259 ALA A N 1
ATOM 2020 C CA . ALA A 1 259 ? -13.812 -13.332 -6.529 1.00 98.19 259 ALA A CA 1
ATOM 2021 C C . ALA A 1 259 ? -12.608 -12.406 -6.787 1.00 98.19 259 ALA A C 1
ATOM 2023 O O . ALA A 1 259 ? -11.706 -12.751 -7.552 1.00 98.19 259 ALA A O 1
ATOM 2024 N N . HIS A 1 260 ? -12.539 -11.259 -6.105 1.00 97.94 260 HIS A N 1
ATOM 2025 C CA . HIS A 1 260 ? -11.404 -10.342 -6.235 1.00 97.94 260 HIS A CA 1
ATOM 2026 C C . HIS A 1 260 ? -10.110 -10.917 -5.652 1.00 97.94 260 HIS A C 1
ATOM 2028 O O . HIS A 1 260 ? -9.048 -10.771 -6.258 1.00 97.94 260 HIS A O 1
ATOM 2034 N N . LEU A 1 261 ? -10.181 -11.623 -4.520 1.00 98.25 261 LEU A N 1
ATOM 2035 C CA . LEU A 1 261 ? -9.011 -12.287 -3.951 1.00 98.25 261 LEU A CA 1
ATOM 2036 C C . LEU A 1 261 ? -8.506 -13.421 -4.858 1.00 98.25 261 LEU A C 1
ATOM 2038 O O . LEU A 1 261 ? -7.300 -13.569 -5.038 1.00 98.25 261 LEU A O 1
ATOM 2042 N N . GLN A 1 262 ? -9.405 -14.179 -5.492 1.00 98.31 262 GLN A N 1
ATOM 2043 C CA . GLN A 1 262 ? -9.048 -15.180 -6.503 1.00 98.31 262 GLN A CA 1
ATOM 2044 C C . GLN A 1 262 ? -8.332 -14.541 -7.698 1.00 98.31 262 GLN A C 1
ATOM 2046 O O . GLN A 1 262 ? -7.273 -15.026 -8.097 1.00 98.31 262 GLN A O 1
ATOM 2051 N N . ALA A 1 263 ? -8.856 -13.428 -8.223 1.00 98.06 263 ALA A N 1
ATOM 2052 C CA . ALA A 1 263 ? -8.221 -12.690 -9.312 1.00 98.06 263 ALA A CA 1
ATOM 2053 C C . ALA A 1 263 ? -6.820 -12.184 -8.928 1.00 98.06 263 ALA A C 1
ATOM 2055 O O . ALA A 1 263 ? -5.883 -12.308 -9.716 1.00 98.06 263 ALA A O 1
ATOM 2056 N N . LEU A 1 264 ? -6.648 -11.691 -7.696 1.00 97.81 264 LEU A N 1
ATOM 2057 C CA . LEU A 1 264 ? -5.348 -11.265 -7.180 1.00 97.81 264 LEU A CA 1
ATOM 2058 C C . LEU A 1 264 ? -4.355 -12.434 -7.068 1.00 97.81 264 LEU A C 1
ATOM 2060 O O . LEU A 1 264 ? -3.210 -12.293 -7.492 1.00 97.81 264 LEU A O 1
ATOM 2064 N N . LEU A 1 265 ? -4.776 -13.597 -6.557 1.00 97.50 265 LEU A N 1
ATOM 2065 C CA . LEU A 1 265 ? -3.920 -14.791 -6.477 1.00 97.50 265 LEU A CA 1
ATOM 2066 C C . LEU A 1 265 ? -3.565 -15.352 -7.865 1.00 97.50 265 LEU A C 1
ATOM 2068 O O . LEU A 1 265 ? -2.434 -15.788 -8.088 1.00 97.50 265 LEU A O 1
ATOM 2072 N N . ALA A 1 266 ? -4.495 -15.306 -8.821 1.00 96.75 266 ALA A N 1
ATOM 2073 C CA . ALA A 1 266 ? -4.237 -15.697 -10.205 1.00 96.75 266 ALA A CA 1
ATOM 2074 C C . ALA A 1 266 ? -3.258 -14.733 -10.903 1.00 96.75 266 ALA A C 1
ATOM 2076 O O . ALA A 1 266 ? -2.338 -15.176 -11.599 1.00 96.75 266 ALA A O 1
ATOM 2077 N N . ALA A 1 267 ? -3.410 -13.423 -10.680 1.00 97.12 267 ALA A N 1
ATOM 2078 C CA . ALA A 1 267 ? -2.478 -12.409 -11.167 1.00 97.12 267 ALA A CA 1
ATOM 2079 C C . ALA A 1 267 ? -1.094 -12.564 -10.529 1.00 97.12 267 ALA A C 1
ATOM 2081 O O . ALA A 1 267 ? -0.096 -12.457 -11.235 1.00 97.12 267 ALA A O 1
ATOM 2082 N N . TRP A 1 268 ? -1.026 -12.888 -9.232 1.00 96.62 268 TRP A N 1
ATOM 2083 C CA . TRP A 1 268 ? 0.227 -13.200 -8.545 1.00 96.62 268 TRP A CA 1
ATOM 2084 C C . TRP A 1 268 ? 0.955 -14.362 -9.213 1.00 96.62 268 TRP A C 1
ATOM 2086 O O . TRP A 1 268 ? 2.113 -14.215 -9.591 1.00 96.62 268 TRP A O 1
ATOM 2096 N N . LYS A 1 269 ? 0.257 -15.480 -9.443 1.00 94.50 269 LYS A N 1
ATOM 2097 C CA . LYS A 1 269 ? 0.835 -16.649 -10.115 1.00 94.50 269 LYS A CA 1
ATOM 2098 C C . LYS A 1 269 ? 1.353 -16.298 -11.509 1.00 94.50 269 LYS A C 1
ATOM 2100 O O . LYS A 1 269 ? 2.498 -16.590 -11.826 1.00 94.50 269 LYS A O 1
ATOM 2105 N N . THR A 1 270 ? 0.532 -15.609 -12.301 1.00 94.56 270 THR A N 1
ATOM 2106 C CA . THR A 1 270 ? 0.915 -15.148 -13.647 1.00 94.56 270 THR A CA 1
ATOM 2107 C C . THR A 1 270 ? 2.138 -14.230 -13.594 1.00 94.56 270 THR A C 1
ATOM 2109 O O . THR A 1 270 ? 3.049 -14.351 -14.408 1.00 94.56 270 THR A O 1
ATOM 2112 N N . GLY A 1 271 ? 2.180 -13.344 -12.598 1.00 94.75 271 GLY A N 1
ATOM 2113 C CA . GLY A 1 271 ? 3.284 -12.429 -12.344 1.00 94.75 271 GLY A CA 1
ATOM 2114 C C . GLY A 1 271 ? 4.579 -13.116 -11.912 1.00 94.75 271 GLY A C 1
ATOM 2115 O O . GLY A 1 271 ? 5.616 -12.468 -11.949 1.00 94.75 271 GLY A O 1
ATOM 2116 N N . MET A 1 272 ? 4.544 -14.391 -11.504 1.00 93.94 272 MET A N 1
ATOM 2117 C CA . MET A 1 272 ? 5.744 -15.192 -11.229 1.00 93.94 272 MET A CA 1
ATOM 2118 C C . MET A 1 272 ? 6.260 -15.935 -12.469 1.00 93.94 272 MET A C 1
ATOM 2120 O O . MET A 1 272 ? 7.444 -16.263 -12.525 1.00 93.94 272 MET A O 1
ATOM 2124 N N . ASP A 1 273 ? 5.416 -16.168 -13.476 1.00 91.00 273 ASP A N 1
ATOM 2125 C CA . ASP A 1 273 ? 5.840 -16.758 -14.752 1.00 91.00 273 ASP A CA 1
ATOM 2126 C C . ASP A 1 273 ? 6.495 -15.706 -15.665 1.00 91.00 273 ASP A C 1
ATOM 2128 O O . ASP A 1 273 ? 7.486 -15.991 -16.342 1.00 91.00 273 ASP A O 1
ATOM 2132 N N . ALA A 1 274 ? 5.980 -14.473 -15.655 1.00 91.94 274 ALA A N 1
ATOM 2133 C CA . ALA A 1 274 ? 6.550 -13.333 -16.370 1.00 91.94 274 ALA A CA 1
ATOM 2134 C C . ALA A 1 274 ? 6.184 -12.002 -15.684 1.00 91.94 274 ALA A C 1
ATOM 2136 O O . ALA A 1 274 ? 5.128 -11.924 -15.052 1.00 91.94 274 ALA A O 1
ATOM 2137 N N . PRO A 1 275 ? 6.982 -10.926 -15.855 1.00 94.81 275 PRO A N 1
ATOM 2138 C CA . PRO A 1 275 ? 6.641 -9.606 -15.332 1.00 94.81 275 PRO A CA 1
ATOM 2139 C C . PRO A 1 275 ? 5.231 -9.171 -15.746 1.00 94.81 275 PRO A C 1
ATOM 2141 O O . PRO A 1 275 ? 4.888 -9.161 -16.935 1.00 94.81 275 PRO A O 1
ATOM 2144 N N . LEU A 1 276 ? 4.413 -8.804 -14.759 1.00 96.12 276 LEU A N 1
ATOM 2145 C CA . LEU A 1 276 ? 3.056 -8.327 -15.003 1.00 96.12 276 LEU A CA 1
ATOM 2146 C C . LEU A 1 276 ? 3.098 -6.848 -15.428 1.00 96.12 276 LEU A C 1
ATOM 2148 O O . LEU A 1 276 ? 3.642 -6.043 -14.671 1.00 96.12 276 LEU A O 1
ATOM 2152 N N . PRO A 1 277 ? 2.528 -6.464 -16.585 1.00 96.50 277 PRO A N 1
ATOM 2153 C CA . PRO A 1 277 ? 2.608 -5.101 -17.114 1.00 96.50 277 PRO A CA 1
ATOM 2154 C C . PRO A 1 277 ? 1.606 -4.173 -16.418 1.00 96.50 277 PRO A C 1
ATOM 2156 O O . PRO A 1 277 ? 0.621 -3.723 -16.997 1.00 96.50 277 PRO A O 1
ATOM 2159 N N . ILE A 1 278 ? 1.810 -3.928 -15.126 1.00 97.06 278 ILE A N 1
ATOM 2160 C CA . ILE A 1 278 ? 0.950 -3.054 -14.334 1.00 97.06 278 ILE A CA 1
ATOM 2161 C C . ILE A 1 278 ? 1.767 -2.362 -13.245 1.00 97.06 278 ILE A C 1
ATOM 2163 O O . ILE A 1 278 ? 2.636 -2.963 -12.615 1.00 97.06 278 ILE A O 1
ATOM 2167 N N . ALA A 1 279 ? 1.459 -1.091 -13.016 1.00 95.88 279 ALA A N 1
ATOM 2168 C CA . ALA A 1 279 ? 2.061 -0.276 -11.973 1.00 95.88 279 ALA A CA 1
ATOM 2169 C C . ALA A 1 279 ? 0.936 0.466 -11.237 1.00 95.88 279 ALA A C 1
ATOM 2171 O O . ALA A 1 279 ? 0.025 1.008 -11.871 1.00 95.88 279 ALA A O 1
ATOM 2172 N N . ALA A 1 280 ? 0.918 0.397 -9.903 1.00 96.31 280 ALA A N 1
ATOM 2173 C CA . ALA A 1 280 ? -0.280 0.704 -9.123 1.00 96.31 280 ALA A CA 1
ATOM 2174 C C . ALA A 1 280 ? -0.696 2.176 -9.217 1.00 96.31 280 ALA A C 1
ATOM 2176 O O . ALA A 1 280 ? -1.880 2.467 -9.401 1.00 96.31 280 ALA A O 1
ATOM 2177 N N . ARG A 1 281 ? 0.252 3.119 -9.114 1.00 95.75 281 ARG A N 1
ATOM 2178 C CA . ARG A 1 281 ? -0.078 4.552 -9.216 1.00 95.75 281 ARG A CA 1
ATOM 2179 C C . ARG A 1 281 ? -0.596 4.874 -10.609 1.00 95.75 281 ARG A C 1
ATOM 2181 O O . ARG A 1 281 ? -1.579 5.598 -10.741 1.00 95.75 281 ARG A O 1
ATOM 2188 N N . THR A 1 282 ? 0.041 4.303 -11.622 1.00 97.31 282 THR A N 1
ATOM 2189 C CA . THR A 1 282 ? -0.320 4.455 -13.030 1.00 97.31 282 THR A CA 1
ATOM 2190 C C . THR A 1 282 ? -1.720 3.918 -13.316 1.00 97.31 282 THR A C 1
ATOM 2192 O O . THR A 1 282 ? -2.533 4.623 -13.911 1.00 97.31 282 THR A O 1
ATOM 2195 N N . ALA A 1 283 ? -2.042 2.714 -12.836 1.00 97.81 283 ALA A N 1
ATOM 2196 C CA . ALA A 1 283 ? -3.362 2.105 -12.978 1.00 97.81 283 ALA A CA 1
ATOM 2197 C C . ALA A 1 283 ? -4.456 2.965 -12.326 1.00 97.81 283 ALA A C 1
ATOM 2199 O O . ALA A 1 283 ? -5.461 3.286 -12.958 1.00 97.81 283 ALA A O 1
ATOM 2200 N N . LEU A 1 284 ? -4.231 3.406 -11.084 1.00 96.81 284 LEU A N 1
ATOM 2201 C CA . LEU A 1 284 ? -5.169 4.260 -10.351 1.00 96.81 284 LEU A CA 1
ATOM 2202 C C . LEU A 1 284 ? -5.359 5.631 -11.020 1.00 96.81 284 LEU A C 1
ATOM 2204 O O . LEU A 1 284 ? -6.481 6.133 -11.088 1.00 96.81 284 LEU A O 1
ATOM 2208 N N . ALA A 1 285 ? -4.287 6.246 -11.527 1.00 95.75 285 ALA A N 1
ATOM 2209 C CA . ALA A 1 285 ? -4.355 7.528 -12.228 1.00 95.75 285 ALA A CA 1
ATOM 2210 C C . ALA A 1 285 ? -5.076 7.421 -13.578 1.00 95.75 285 ALA A C 1
ATOM 2212 O O . ALA A 1 285 ? -5.811 8.337 -13.966 1.00 95.75 285 ALA A O 1
ATOM 2213 N N . GLU A 1 286 ? -4.888 6.304 -14.280 1.00 97.25 286 GLU A N 1
ATOM 2214 C CA . GLU A 1 286 ? -5.602 6.004 -15.513 1.00 97.25 286 GLU A CA 1
ATOM 2215 C C . GLU A 1 286 ? -7.100 5.829 -15.260 1.00 97.25 286 GLU A C 1
ATOM 2217 O O . GLU A 1 286 ? -7.899 6.499 -15.910 1.00 97.25 286 GLU A O 1
ATOM 2222 N N . LEU A 1 287 ? -7.486 5.018 -14.271 1.00 96.75 287 LEU A N 1
ATOM 2223 C CA . LEU A 1 287 ? -8.893 4.810 -13.914 1.00 96.75 287 LEU A CA 1
ATOM 2224 C C . LEU A 1 287 ? -9.579 6.099 -13.451 1.00 96.75 287 LEU A C 1
ATOM 2226 O O . LEU A 1 287 ? -10.716 6.373 -13.823 1.00 96.75 287 LEU A O 1
ATOM 2230 N N . ALA A 1 288 ? -8.892 6.915 -12.649 1.00 92.50 288 ALA A N 1
ATOM 2231 C CA . ALA A 1 288 ? -9.498 8.110 -12.076 1.00 92.50 288 ALA A CA 1
ATOM 2232 C C . ALA A 1 288 ? -9.637 9.265 -13.080 1.00 92.50 288 ALA A C 1
ATOM 2234 O O . ALA A 1 288 ? -10.600 10.031 -13.004 1.00 92.50 288 ALA A O 1
ATOM 2235 N N . LYS A 1 289 ? -8.632 9.480 -13.943 1.00 92.81 289 LYS A N 1
ATOM 2236 C CA . LYS A 1 289 ? -8.525 10.706 -14.759 1.00 92.81 289 LYS A CA 1
ATOM 2237 C C . LYS A 1 289 ? -7.929 10.490 -16.160 1.00 92.81 289 LYS A C 1
ATOM 2239 O O . LYS A 1 289 ? -7.668 11.487 -16.829 1.00 92.81 289 LYS A O 1
ATOM 2244 N N . GLY A 1 290 ? -7.663 9.253 -16.592 1.00 95.25 290 GLY A N 1
ATOM 2245 C CA . GLY A 1 290 ? -6.976 8.975 -17.864 1.00 95.25 290 GLY A CA 1
ATOM 2246 C C . GLY A 1 290 ? -5.547 9.527 -17.908 1.00 95.25 290 GLY A C 1
ATOM 2247 O O . GLY A 1 290 ? -5.097 10.020 -18.938 1.00 95.25 290 GLY A O 1
ATOM 2248 N N . LYS A 1 291 ? -4.868 9.565 -16.751 1.00 95.06 291 LYS A N 1
ATOM 2249 C CA . LYS A 1 291 ? -3.526 10.152 -16.589 1.00 95.06 291 LYS A CA 1
ATOM 2250 C C . LYS A 1 291 ? -2.433 9.099 -16.390 1.00 95.06 291 LYS A C 1
ATOM 2252 O O . LYS A 1 291 ? -1.443 9.381 -15.713 1.00 95.06 291 LYS A O 1
ATOM 2257 N N . GLY A 1 292 ? -2.602 7.904 -16.952 1.00 95.75 292 GLY A N 1
ATOM 2258 C CA . GLY A 1 292 ? -1.636 6.811 -16.861 1.00 95.75 292 GLY A CA 1
ATOM 2259 C C . GLY A 1 292 ? -0.263 7.214 -17.392 1.00 95.75 292 GLY A C 1
ATOM 2260 O O . GLY A 1 292 ? 0.690 7.214 -16.621 1.00 95.75 292 GLY A O 1
ATOM 2261 N N . ALA A 1 293 ? -0.181 7.683 -18.643 1.00 96.19 293 ALA A N 1
ATOM 2262 C CA . ALA A 1 293 ? 1.083 8.074 -19.284 1.00 96.19 293 ALA A CA 1
ATOM 2263 C C . ALA A 1 293 ? 1.888 9.086 -18.451 1.00 96.19 293 ALA A C 1
ATOM 2265 O O . ALA A 1 293 ? 3.015 8.823 -18.049 1.00 96.19 293 ALA A O 1
ATOM 2266 N N . ALA A 1 294 ? 1.258 10.202 -18.068 1.00 96.06 294 ALA A N 1
ATOM 2267 C CA . ALA A 1 294 ? 1.909 11.240 -17.264 1.00 96.06 294 ALA A CA 1
ATOM 2268 C C . ALA A 1 294 ? 2.327 10.766 -15.856 1.00 96.06 294 ALA A C 1
ATOM 2270 O O . ALA A 1 294 ? 3.210 11.362 -15.244 1.00 96.06 294 ALA A O 1
ATOM 2271 N N . THR A 1 295 ? 1.673 9.733 -15.315 1.00 96.38 295 THR A N 1
ATOM 2272 C CA . THR A 1 295 ? 2.027 9.149 -14.010 1.00 96.38 295 THR A CA 1
ATOM 2273 C C . THR A 1 295 ? 3.157 8.131 -14.136 1.00 96.38 295 THR A C 1
ATOM 2275 O O . THR A 1 295 ? 3.986 8.037 -13.231 1.00 96.38 295 THR A O 1
ATOM 2278 N N . TYR A 1 296 ? 3.192 7.390 -15.242 1.00 97.56 296 TYR A N 1
ATOM 2279 C CA . TYR A 1 296 ? 4.194 6.367 -15.498 1.00 97.56 296 TYR A CA 1
ATOM 2280 C C . TYR A 1 296 ? 5.523 6.975 -15.938 1.00 97.56 296 TYR A C 1
ATOM 2282 O O . TYR A 1 296 ? 6.521 6.768 -15.255 1.00 97.56 296 TYR A O 1
ATOM 2290 N N . ASP A 1 297 ? 5.507 7.781 -17.002 1.00 97.06 297 ASP A N 1
ATOM 2291 C CA . ASP A 1 297 ? 6.703 8.396 -17.596 1.00 97.06 297 ASP A CA 1
ATOM 2292 C C . ASP A 1 297 ? 7.186 9.613 -16.787 1.00 97.06 297 ASP A C 1
ATOM 2294 O O . ASP A 1 297 ? 8.344 10.015 -16.855 1.00 97.06 297 ASP A O 1
ATOM 2298 N N . GLY A 1 298 ? 6.290 10.203 -15.991 1.00 93.56 298 GLY A N 1
ATOM 2299 C CA . GLY A 1 298 ? 6.555 11.412 -15.223 1.00 93.56 298 GLY A CA 1
ATOM 2300 C C . GLY A 1 298 ? 6.332 12.703 -16.015 1.00 93.56 298 GLY A C 1
ATOM 2301 O O . GLY A 1 298 ? 5.797 12.735 -17.122 1.00 93.56 298 GLY A O 1
ATOM 2302 N N . SER A 1 299 ? 6.697 13.821 -15.393 1.00 88.12 299 SER A N 1
ATOM 2303 C CA . SER A 1 299 ? 6.630 15.160 -15.984 1.00 88.12 299 SER A CA 1
ATOM 2304 C C . SER A 1 299 ? 7.751 16.041 -15.431 1.00 88.12 299 SER A C 1
ATOM 2306 O O . SER A 1 299 ? 8.465 15.637 -14.518 1.00 88.12 299 SER A O 1
ATOM 2308 N N . PHE A 1 300 ? 7.875 17.277 -15.924 1.00 81.56 300 PHE A N 1
ATOM 2309 C CA . PHE A 1 300 ? 8.950 18.206 -15.542 1.00 81.56 300 PHE A CA 1
ATOM 2310 C C . PHE A 1 300 ? 9.174 18.354 -14.019 1.00 81.56 300 PHE A C 1
ATOM 2312 O O . PHE A 1 300 ? 10.308 18.526 -13.592 1.00 81.56 300 PHE A O 1
ATOM 2319 N N . ASN A 1 301 ? 8.116 18.252 -13.203 1.00 83.75 301 ASN A N 1
ATOM 2320 C CA . ASN A 1 301 ? 8.180 18.387 -11.739 1.00 83.75 301 ASN A CA 1
ATOM 2321 C C . ASN A 1 301 ? 7.718 17.127 -10.987 1.00 83.75 301 ASN A C 1
ATOM 2323 O O . ASN A 1 301 ? 7.387 17.196 -9.802 1.00 83.75 301 ASN A O 1
ATOM 2327 N N . THR A 1 302 ? 7.567 15.987 -11.657 1.00 85.69 302 THR A N 1
ATOM 2328 C CA . THR A 1 302 ? 7.039 14.776 -11.015 1.00 85.69 302 THR A CA 1
ATOM 2329 C C . THR A 1 302 ? 7.736 13.555 -11.564 1.00 85.69 302 THR A C 1
ATOM 2331 O O . THR A 1 302 ? 7.680 13.297 -12.761 1.00 85.69 302 THR A O 1
ATOM 2334 N N . THR A 1 303 ? 8.344 12.786 -10.670 1.00 90.44 303 THR A N 1
ATOM 2335 C CA . THR A 1 303 ? 8.975 11.520 -11.015 1.00 90.44 303 THR A CA 1
ATOM 2336 C C . THR A 1 303 ? 7.930 10.485 -11.421 1.00 90.44 303 THR A C 1
ATOM 2338 O O . THR A 1 303 ? 6.900 10.294 -10.749 1.00 90.44 303 THR A O 1
ATOM 2341 N N . GLY A 1 304 ? 8.205 9.843 -12.553 1.00 94.75 304 GLY A N 1
ATOM 2342 C CA . GLY A 1 304 ? 7.418 8.738 -13.072 1.00 94.75 304 GLY A CA 1
ATOM 2343 C C . GLY A 1 304 ? 7.528 7.499 -12.188 1.00 94.75 304 GLY A C 1
ATOM 2344 O O . GLY A 1 304 ? 8.468 7.345 -11.409 1.00 94.75 304 GLY A O 1
ATOM 2345 N N . GLU A 1 305 ? 6.550 6.604 -12.285 1.00 95.31 305 GLU A N 1
ATOM 2346 C CA . GLU A 1 305 ? 6.647 5.275 -11.672 1.00 95.31 305 GLU A CA 1
ATOM 2347 C C . GLU A 1 305 ? 7.720 4.408 -12.361 1.00 95.31 305 GLU A C 1
ATOM 2349 O O . GLU A 1 305 ? 8.272 3.515 -11.720 1.00 95.31 305 GLU A O 1
ATOM 2354 N N . VAL A 1 306 ? 8.067 4.724 -13.619 1.00 96.31 306 VAL A N 1
ATOM 2355 C CA . VAL A 1 306 ? 9.108 4.045 -14.406 1.00 96.31 306 VAL A CA 1
ATOM 2356 C C . VAL A 1 306 ? 10.517 4.180 -13.824 1.00 96.31 306 VAL A C 1
ATOM 2358 O O . VAL A 1 306 ? 11.340 3.313 -14.074 1.00 96.31 306 VAL A O 1
ATOM 2361 N N . GLU A 1 307 ? 10.788 5.195 -12.996 1.00 94.00 307 GLU A N 1
ATOM 2362 C CA . GLU A 1 307 ? 12.086 5.374 -12.313 1.00 94.00 307 GLU A CA 1
ATOM 2363 C C . GLU A 1 307 ? 12.464 4.170 -11.431 1.00 94.00 307 GLU A C 1
ATOM 2365 O O . GLU A 1 307 ? 13.628 3.975 -11.093 1.00 94.00 307 GLU A O 1
ATOM 2370 N N . GLU A 1 308 ? 11.496 3.325 -11.055 1.00 94.31 308 GLU A N 1
ATOM 2371 C CA . GLU A 1 308 ? 11.811 2.077 -10.374 1.00 94.31 308 GLU A CA 1
ATOM 2372 C C . GLU A 1 308 ? 12.595 1.128 -11.310 1.00 94.31 308 GLU A C 1
ATOM 2374 O O . GLU A 1 308 ? 12.100 0.780 -12.386 1.00 94.31 308 GLU A O 1
ATOM 2379 N N . PRO A 1 309 ? 13.788 0.638 -10.912 1.00 94.88 309 PRO A N 1
ATOM 2380 C CA . PRO A 1 309 ? 14.690 -0.068 -11.825 1.00 94.88 309 PRO A CA 1
ATOM 2381 C C . PRO A 1 309 ? 14.103 -1.310 -12.503 1.00 94.88 309 PRO A C 1
ATOM 2383 O O . PRO A 1 309 ? 14.443 -1.604 -13.652 1.00 94.88 309 PRO A O 1
ATOM 2386 N N . CYS A 1 310 ? 13.232 -2.061 -11.816 1.00 95.88 310 CYS A N 1
ATOM 2387 C CA . CYS A 1 310 ? 12.609 -3.241 -12.412 1.00 95.88 310 CYS A CA 1
ATOM 2388 C C . CYS A 1 310 ? 11.600 -2.841 -13.498 1.00 95.88 310 CYS A C 1
ATOM 2390 O O . CYS A 1 310 ? 11.567 -3.480 -14.552 1.00 95.88 310 CYS A O 1
ATOM 2392 N N . LEU A 1 311 ? 10.810 -1.787 -13.260 1.00 96.56 311 LEU A N 1
ATOM 2393 C CA . LEU A 1 311 ? 9.891 -1.214 -14.245 1.00 96.56 311 LEU A CA 1
ATOM 2394 C C . LEU A 1 311 ? 10.644 -0.671 -15.462 1.00 96.56 311 LEU A C 1
ATOM 2396 O O . LEU A 1 311 ? 10.406 -1.179 -16.555 1.00 96.56 311 LEU A O 1
ATOM 2400 N N . ALA A 1 312 ? 11.610 0.239 -15.289 1.00 95.81 312 ALA A N 1
ATOM 2401 C CA . ALA A 1 312 ? 12.416 0.782 -16.394 1.00 95.81 312 ALA A CA 1
ATOM 2402 C C . ALA A 1 312 ? 13.063 -0.307 -17.264 1.00 95.81 312 ALA A C 1
ATOM 2404 O O . ALA A 1 312 ? 13.181 -0.164 -18.481 1.00 95.81 312 ALA A O 1
ATOM 2405 N N . ARG A 1 313 ? 13.495 -1.413 -16.644 1.00 94.75 313 ARG A N 1
ATOM 2406 C CA . ARG A 1 313 ? 14.161 -2.516 -17.343 1.00 94.75 313 ARG A CA 1
ATOM 2407 C C . ARG A 1 313 ? 13.228 -3.313 -18.254 1.00 94.75 313 ARG A C 1
ATOM 2409 O O . ARG A 1 313 ? 13.698 -3.840 -19.261 1.00 94.75 313 ARG A O 1
ATOM 2416 N N . VAL A 1 314 ? 11.960 -3.478 -17.877 1.00 95.44 314 VAL A N 1
ATOM 2417 C CA . VAL A 1 314 ? 11.004 -4.328 -18.611 1.00 95.44 314 VAL A CA 1
ATOM 2418 C C . VAL A 1 314 ? 10.047 -3.501 -19.467 1.00 95.44 314 VAL A C 1
ATOM 2420 O O . VAL A 1 314 ? 9.728 -3.894 -20.586 1.00 95.44 314 VAL A O 1
ATOM 2423 N N . PHE A 1 315 ? 9.615 -2.354 -18.954 1.00 97.06 315 PHE A N 1
ATOM 2424 C CA . PHE A 1 315 ? 8.631 -1.462 -19.552 1.00 97.06 315 PHE A CA 1
ATOM 2425 C C . PHE A 1 315 ? 9.192 -0.026 -19.507 1.00 97.06 315 PHE A C 1
ATOM 2427 O O . PHE A 1 315 ? 8.870 0.729 -18.592 1.00 97.06 315 PHE A O 1
ATOM 2434 N N . PRO A 1 316 ? 10.078 0.359 -20.442 1.00 96.81 316 PRO A N 1
ATOM 2435 C CA . PRO A 1 316 ? 10.806 1.632 -20.387 1.00 96.81 316 PRO A CA 1
ATOM 2436 C C . PRO A 1 316 ? 9.924 2.877 -20.559 1.00 96.81 316 PRO A C 1
ATOM 2438 O O . PRO A 1 316 ? 10.368 3.976 -20.243 1.00 96.81 316 PRO A O 1
ATOM 2441 N N . ASP A 1 317 ? 8.699 2.713 -21.052 1.00 97.25 317 ASP A N 1
ATOM 2442 C CA . ASP A 1 317 ? 7.711 3.773 -21.235 1.00 97.25 317 ASP A CA 1
ATOM 2443 C C . ASP A 1 317 ? 6.283 3.214 -21.129 1.00 97.25 317 ASP A C 1
ATOM 2445 O O . ASP A 1 317 ? 6.053 1.994 -21.110 1.00 97.25 317 ASP A O 1
ATOM 2449 N N . PHE A 1 318 ? 5.309 4.118 -21.020 1.00 97.62 318 PHE A N 1
ATOM 2450 C CA . PHE A 1 318 ? 3.905 3.752 -20.865 1.00 97.62 318 PHE A CA 1
ATOM 2451 C C . PHE A 1 318 ? 3.337 2.999 -22.073 1.00 97.62 318 PHE A C 1
ATOM 2453 O O . PHE A 1 318 ? 2.505 2.102 -21.909 1.00 97.62 318 PHE A O 1
ATOM 2460 N N . ASP A 1 319 ? 3.796 3.332 -23.279 1.00 97.38 319 ASP A N 1
ATOM 2461 C CA . ASP A 1 319 ? 3.369 2.657 -24.504 1.00 97.38 319 ASP A CA 1
ATOM 2462 C C . ASP A 1 319 ? 3.793 1.182 -24.480 1.00 97.38 319 ASP A C 1
ATOM 2464 O O . ASP A 1 319 ? 2.984 0.299 -24.775 1.00 97.38 319 ASP A O 1
ATOM 2468 N N . THR A 1 320 ? 5.015 0.889 -24.026 1.00 97.00 320 THR A N 1
ATOM 2469 C CA . THR A 1 320 ? 5.514 -0.477 -23.837 1.00 97.00 320 THR A CA 1
ATOM 2470 C C . THR A 1 320 ? 4.755 -1.205 -22.730 1.00 97.00 320 THR A C 1
ATOM 2472 O O . THR A 1 320 ? 4.439 -2.385 -22.886 1.00 97.00 320 THR A O 1
ATOM 2475 N N . LEU A 1 321 ? 4.406 -0.516 -21.636 1.00 97.06 321 LEU A N 1
ATOM 2476 C CA . LEU A 1 321 ? 3.583 -1.084 -20.561 1.00 97.06 321 LEU A CA 1
ATOM 2477 C C . LEU A 1 321 ? 2.197 -1.515 -21.073 1.00 97.06 321 LEU A C 1
ATOM 2479 O O . LEU A 1 321 ? 1.672 -2.538 -20.642 1.00 97.06 321 LEU A O 1
ATOM 2483 N N . ARG A 1 322 ? 1.593 -0.760 -21.999 1.00 96.81 322 ARG A N 1
ATOM 2484 C CA . ARG A 1 322 ? 0.248 -1.043 -22.533 1.00 96.81 322 ARG A CA 1
ATOM 2485 C C . ARG A 1 322 ? 0.248 -1.929 -23.786 1.00 96.81 322 ARG A C 1
ATOM 2487 O O . ARG A 1 322 ? -0.806 -2.450 -24.147 1.00 96.81 322 ARG A O 1
ATOM 2494 N N . ALA A 1 323 ? 1.395 -2.131 -24.434 1.00 95.69 323 ALA A N 1
ATOM 2495 C CA . ALA A 1 323 ? 1.502 -2.697 -25.782 1.00 95.69 323 ALA A CA 1
ATOM 2496 C C . ALA A 1 323 ? 0.763 -4.032 -26.002 1.00 95.69 323 ALA A C 1
ATOM 2498 O O . ALA A 1 323 ? 0.235 -4.268 -27.088 1.00 95.69 323 ALA A O 1
ATOM 2499 N N . ASP A 1 324 ? 0.709 -4.902 -24.991 1.00 93.25 324 ASP A N 1
ATOM 2500 C CA . ASP A 1 324 ? 0.080 -6.226 -25.085 1.00 93.25 324 ASP A CA 1
ATOM 2501 C C . ASP A 1 324 ? -1.376 -6.281 -24.574 1.00 93.25 324 ASP A C 1
ATOM 2503 O O . ASP A 1 324 ? -1.976 -7.357 -24.521 1.00 93.25 324 ASP A O 1
ATOM 2507 N N . GLY A 1 325 ? -1.950 -5.138 -24.180 1.00 95.00 325 GLY A N 1
ATOM 2508 C CA . GLY A 1 325 ? -3.316 -5.012 -23.662 1.00 95.00 325 GLY A CA 1
ATOM 2509 C C . GLY A 1 325 ? -3.538 -5.579 -22.254 1.00 95.00 325 GLY A C 1
ATOM 2510 O O . GLY A 1 325 ? -4.603 -5.367 -21.669 1.00 95.00 325 GLY A O 1
ATOM 2511 N N . ARG A 1 326 ? -2.554 -6.263 -21.655 1.00 96.62 326 ARG A N 1
ATOM 2512 C CA . ARG A 1 326 ? -2.694 -6.824 -20.302 1.00 96.62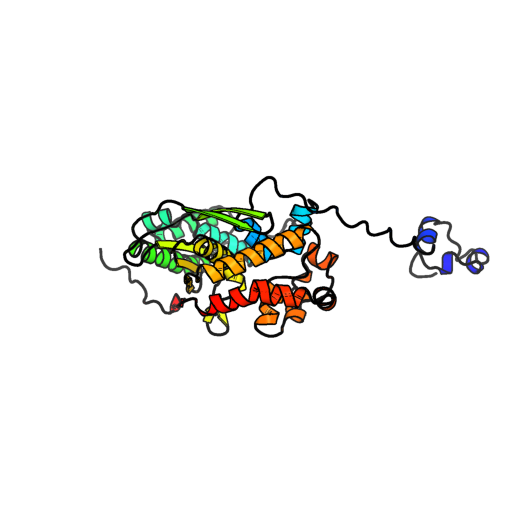 326 ARG A CA 1
ATOM 2513 C C . ARG A 1 326 ? -2.735 -5.735 -19.235 1.00 96.62 326 ARG A C 1
ATOM 2515 O O . ARG A 1 326 ? -3.374 -5.949 -18.207 1.00 96.62 326 ARG A O 1
ATOM 2522 N N . PHE A 1 327 ? -2.120 -4.574 -19.481 1.00 97.75 327 PHE A N 1
ATOM 2523 C CA . PHE A 1 327 ? -2.264 -3.406 -18.607 1.00 97.75 327 PHE A CA 1
ATOM 2524 C C . PHE A 1 327 ? -3.739 -3.074 -18.368 1.00 97.75 327 PHE A C 1
ATOM 2526 O O . PHE A 1 327 ? -4.158 -2.979 -17.219 1.00 97.75 327 PHE A O 1
ATOM 2533 N N . ASP A 1 328 ? -4.544 -2.958 -19.430 1.00 96.94 328 ASP A N 1
ATOM 2534 C CA . ASP A 1 328 ? -5.962 -2.613 -19.306 1.00 96.94 328 ASP A CA 1
ATOM 2535 C C . ASP A 1 328 ? -6.745 -3.708 -18.574 1.00 96.94 328 ASP A C 1
ATOM 2537 O O . ASP A 1 328 ? -7.508 -3.408 -17.656 1.00 96.94 328 ASP A O 1
ATOM 2541 N N . HIS A 1 329 ? -6.468 -4.978 -18.884 1.00 96.88 329 HIS A N 1
ATOM 2542 C CA . HIS A 1 329 ? -7.074 -6.108 -18.180 1.00 96.88 329 HIS A CA 1
ATOM 2543 C C . HIS A 1 329 ? -6.799 -6.084 -16.666 1.00 96.88 329 HIS A C 1
ATOM 2545 O O . HIS A 1 329 ? -7.732 -6.205 -15.869 1.00 96.88 329 HIS A O 1
ATOM 2551 N N . TYR A 1 330 ? -5.537 -5.937 -16.247 1.00 97.75 330 TYR A N 1
ATOM 2552 C CA . TYR A 1 330 ? -5.175 -5.954 -14.826 1.00 97.75 330 TYR A CA 1
ATOM 2553 C C . TYR A 1 330 ? -5.562 -4.670 -14.102 1.00 97.75 330 TYR A C 1
ATOM 2555 O O . TYR A 1 330 ? -5.940 -4.732 -12.934 1.00 97.75 330 TYR A O 1
ATOM 2563 N N . LYS A 1 331 ? -5.518 -3.522 -14.781 1.00 97.50 331 LYS A N 1
ATOM 2564 C CA . LYS A 1 331 ? -6.045 -2.253 -14.274 1.00 97.50 331 LYS A CA 1
ATOM 2565 C C . LYS A 1 331 ? -7.509 -2.421 -13.860 1.00 97.50 331 LYS A C 1
ATOM 2567 O O . LYS A 1 331 ? -7.846 -2.167 -12.704 1.00 97.50 331 LYS A O 1
ATOM 2572 N N . ASP A 1 332 ? -8.347 -2.929 -14.758 1.00 97.19 332 ASP A N 1
ATOM 2573 C CA . ASP A 1 332 ? -9.777 -3.085 -14.486 1.00 97.19 332 ASP A CA 1
ATOM 2574 C C . ASP A 1 332 ? -10.034 -4.202 -13.466 1.00 97.19 332 ASP A C 1
ATOM 2576 O O . ASP A 1 332 ? -10.806 -4.032 -12.528 1.00 97.19 332 ASP A O 1
ATOM 2580 N N . THR A 1 333 ? -9.338 -5.334 -13.582 1.00 97.06 333 THR A N 1
ATOM 2581 C CA . THR A 1 333 ? -9.579 -6.500 -12.716 1.00 97.06 333 THR A CA 1
ATOM 2582 C C . THR A 1 333 ? -9.081 -6.295 -11.280 1.00 97.06 333 THR A C 1
ATOM 2584 O O . THR A 1 333 ? -9.722 -6.762 -10.337 1.00 97.06 333 THR A O 1
ATOM 2587 N N . LEU A 1 334 ? -7.936 -5.625 -11.094 1.00 97.00 334 LEU A N 1
ATOM 2588 C CA . LEU A 1 334 ? -7.271 -5.506 -9.790 1.00 97.00 334 LEU A CA 1
ATOM 2589 C C . LEU A 1 334 ? -7.492 -4.154 -9.107 1.00 97.00 334 LEU A C 1
ATOM 2591 O O . LEU A 1 334 ? -7.446 -4.104 -7.882 1.00 97.00 334 LEU A O 1
ATOM 2595 N N . PHE A 1 335 ? -7.716 -3.066 -9.853 1.00 97.88 335 PHE A N 1
ATOM 2596 C CA . PHE A 1 335 ? -7.770 -1.720 -9.270 1.00 97.88 335 PHE A CA 1
ATOM 2597 C C . PHE A 1 335 ? -9.154 -1.071 -9.330 1.00 97.88 335 PHE A C 1
ATOM 2599 O O . PHE A 1 335 ? -9.488 -0.352 -8.391 1.00 97.88 335 PHE A O 1
ATOM 2606 N N . GLN A 1 336 ? -9.998 -1.348 -10.332 1.00 97.12 336 GLN A N 1
ATOM 2607 C CA . GLN A 1 336 ? -11.374 -0.817 -10.345 1.00 97.12 336 GLN A CA 1
ATOM 2608 C C . GLN A 1 336 ? -12.162 -1.169 -9.065 1.00 97.12 336 GLN A C 1
ATOM 2610 O O . GLN A 1 336 ? -12.726 -0.255 -8.462 1.00 97.12 336 GLN A O 1
ATOM 2615 N N . PRO A 1 337 ? -12.126 -2.417 -8.549 1.00 96.88 337 PRO A N 1
ATOM 2616 C CA . PRO A 1 337 ? -12.869 -2.762 -7.336 1.00 96.88 337 PRO A CA 1
ATOM 2617 C C . PRO A 1 337 ? -12.368 -2.024 -6.088 1.00 96.88 337 PRO A C 1
ATOM 2619 O O . PRO A 1 337 ? -13.138 -1.750 -5.169 1.00 96.88 337 PRO A O 1
ATOM 2622 N N . LEU A 1 338 ? -11.077 -1.677 -6.051 1.00 96.81 338 LEU A N 1
ATOM 2623 C CA . LEU A 1 338 ? -10.511 -0.831 -5.005 1.00 96.81 338 LEU A CA 1
ATOM 2624 C C . LEU A 1 338 ? -11.063 0.599 -5.088 1.00 96.81 338 LEU A C 1
ATOM 2626 O O . LEU A 1 338 ? -11.379 1.171 -4.046 1.00 96.81 338 LEU A O 1
ATOM 2630 N N . LEU A 1 339 ? -11.184 1.184 -6.288 1.00 95.25 339 LEU A N 1
ATOM 2631 C CA . LEU A 1 339 ? -11.788 2.514 -6.450 1.00 95.25 339 LEU A CA 1
ATOM 2632 C C . LEU A 1 339 ? -13.249 2.514 -5.998 1.00 95.25 339 LEU A C 1
ATOM 2634 O O . LEU A 1 339 ? -13.649 3.411 -5.256 1.00 95.25 339 LEU A O 1
ATOM 2638 N N . ASP A 1 340 ? -14.020 1.512 -6.416 1.00 94.88 340 ASP A N 1
ATOM 2639 C CA . ASP A 1 340 ? -15.440 1.402 -6.078 1.00 94.88 340 ASP A CA 1
ATOM 2640 C C . ASP A 1 340 ? -15.627 1.249 -4.562 1.00 94.88 340 ASP A C 1
ATOM 2642 O O . ASP A 1 340 ? -16.428 1.951 -3.943 1.00 94.88 340 ASP A O 1
ATOM 2646 N N . TRP A 1 341 ? -14.816 0.400 -3.925 1.00 95.94 341 TRP A N 1
ATOM 2647 C CA . TRP A 1 341 ? -14.830 0.236 -2.472 1.00 95.94 341 TRP A CA 1
ATOM 2648 C C . TRP A 1 341 ? -14.383 1.501 -1.726 1.00 95.94 341 TRP A C 1
ATOM 2650 O O . TRP A 1 341 ? -14.977 1.864 -0.708 1.00 95.94 341 TRP A O 1
ATOM 2660 N N . ALA A 1 342 ? -13.383 2.223 -2.244 1.00 95.06 342 ALA A N 1
ATOM 2661 C CA . ALA A 1 342 ? -12.915 3.474 -1.650 1.00 95.06 342 ALA A CA 1
ATOM 2662 C C . ALA A 1 342 ? -14.015 4.552 -1.608 1.00 95.06 342 ALA A C 1
ATOM 2664 O O . ALA A 1 342 ? -14.045 5.348 -0.672 1.00 95.06 342 ALA A O 1
ATOM 2665 N N . GLN A 1 343 ? -14.942 4.564 -2.574 1.00 92.19 343 GLN A N 1
ATOM 2666 C CA . GLN A 1 343 ? -16.095 5.476 -2.573 1.00 92.19 343 GLN A CA 1
ATOM 2667 C C . GLN A 1 343 ? -17.125 5.143 -1.486 1.00 92.19 343 GLN A C 1
ATOM 2669 O O . GLN A 1 343 ? -17.832 6.035 -1.024 1.00 92.19 343 GLN A O 1
ATOM 2674 N N . GLY A 1 344 ? -17.197 3.880 -1.057 1.00 92.94 344 GLY A N 1
ATOM 2675 C CA . GLY A 1 344 ? -18.053 3.437 0.047 1.00 92.94 344 GLY A CA 1
ATOM 2676 C C . GLY A 1 344 ? -17.480 3.720 1.441 1.00 92.94 344 GLY A C 1
ATOM 2677 O O . GLY A 1 344 ? -18.164 3.494 2.438 1.00 92.94 344 GLY A O 1
ATOM 2678 N N . CYS A 1 345 ? -16.236 4.200 1.538 1.00 95.56 345 CYS A N 1
ATOM 2679 C CA . CYS A 1 345 ? -15.609 4.517 2.819 1.00 95.56 345 CYS A CA 1
ATOM 2680 C C . CYS A 1 345 ? -16.214 5.791 3.428 1.00 95.56 345 CYS A C 1
ATOM 2682 O O . CYS A 1 345 ? -16.281 6.834 2.776 1.00 95.56 345 CYS A O 1
ATOM 2684 N N . SER A 1 346 ? -16.596 5.736 4.706 1.00 95.88 346 SER A N 1
ATOM 2685 C CA . SER A 1 346 ? -17.107 6.919 5.412 1.00 95.88 346 SER A CA 1
ATOM 2686 C C . SER A 1 346 ? -15.950 7.765 5.940 1.00 95.88 346 SER A C 1
ATOM 2688 O O . SER A 1 346 ? -15.083 7.260 6.655 1.00 95.88 346 SER A O 1
ATOM 2690 N N . VAL A 1 347 ? -15.937 9.055 5.592 1.00 96.38 347 VAL A N 1
ATOM 2691 C CA . VAL A 1 347 ? -14.850 9.997 5.908 1.00 96.38 347 VAL A CA 1
ATOM 2692 C C . VAL A 1 347 ? -15.187 10.841 7.137 1.00 96.38 347 VAL A C 1
ATOM 2694 O O . VAL A 1 347 ? -16.218 11.508 7.171 1.00 96.38 347 VAL A O 1
ATOM 2697 N N . MET A 1 348 ? -14.276 10.888 8.110 1.00 95.56 348 MET A N 1
ATOM 2698 C CA . MET A 1 348 ? -14.312 11.813 9.249 1.00 95.56 348 MET A CA 1
ATOM 2699 C C . MET A 1 348 ? -13.071 12.701 9.239 1.00 95.56 348 MET A C 1
ATOM 2701 O O . MET A 1 348 ? -11.968 12.233 9.512 1.00 95.56 348 MET A O 1
ATOM 2705 N N . ILE A 1 349 ? -13.243 13.985 8.927 1.00 93.94 349 ILE A N 1
ATOM 2706 C CA . ILE A 1 349 ? -12.141 14.953 8.857 1.00 93.94 349 ILE A CA 1
ATOM 2707 C C . ILE A 1 349 ? -11.824 15.462 10.263 1.00 93.94 349 ILE A C 1
ATOM 2709 O O . ILE A 1 349 ? -12.692 16.027 10.926 1.00 93.94 349 ILE A O 1
ATOM 2713 N N . HIS A 1 350 ? -10.571 15.329 10.702 1.00 89.94 350 HIS A N 1
ATOM 2714 C CA . HIS A 1 350 ? -10.182 15.688 12.071 1.00 89.94 350 HIS A CA 1
ATOM 2715 C C . HIS A 1 350 ? -10.376 17.180 12.383 1.00 89.94 350 HIS A C 1
ATOM 2717 O O . HIS A 1 350 ? -10.778 17.524 13.487 1.00 89.94 350 HIS A O 1
ATOM 2723 N N . SER A 1 351 ? -10.173 18.075 11.409 1.00 83.12 351 SER A N 1
ATOM 2724 C CA . SER A 1 351 ? -10.386 19.520 11.596 1.00 83.12 351 SER A CA 1
ATOM 2725 C C . SER A 1 351 ? -11.853 19.931 11.765 1.00 83.12 351 SER A C 1
ATOM 2727 O O . SER A 1 351 ? -12.122 21.074 12.127 1.00 83.12 351 SER A O 1
ATOM 2729 N N . GLN A 1 352 ? -12.796 19.031 11.479 1.00 79.38 352 GLN A N 1
ATOM 2730 C CA . GLN A 1 352 ? -14.237 19.264 11.609 1.00 79.38 352 GLN A CA 1
ATOM 2731 C C . GLN A 1 352 ? -14.830 18.574 12.841 1.00 79.38 352 GLN A C 1
ATOM 2733 O O . GLN A 1 352 ? -16.007 18.771 13.142 1.00 79.38 352 GLN A O 1
ATOM 2738 N N . MET A 1 353 ? -14.040 17.763 13.549 1.00 64.31 353 MET A N 1
ATOM 2739 C CA . MET A 1 353 ? -14.481 17.152 14.795 1.00 64.31 353 MET A CA 1
ATOM 2740 C C . MET A 1 353 ? -14.483 18.216 15.900 1.00 64.31 353 MET A C 1
ATOM 2742 O O . MET A 1 353 ? -13.553 19.026 15.964 1.00 64.31 353 MET A O 1
ATOM 2746 N N . PRO A 1 354 ? -15.519 18.256 16.756 1.00 53.44 354 PRO A N 1
ATOM 2747 C CA . PRO A 1 354 ? -15.524 19.161 17.895 1.00 53.44 354 PRO A CA 1
ATOM 2748 C C . PRO A 1 354 ? -14.273 18.894 18.732 1.00 53.44 354 PRO A C 1
ATOM 2750 O O . PRO A 1 354 ? -13.953 17.740 19.016 1.00 53.44 354 PRO A O 1
ATOM 2753 N N . ALA A 1 355 ? -13.548 19.954 19.091 1.00 50.34 355 ALA A N 1
ATOM 2754 C CA . ALA A 1 355 ? -12.407 19.824 19.981 1.00 50.34 355 ALA A CA 1
ATOM 2755 C C . ALA A 1 355 ? -12.895 19.156 21.269 1.00 50.34 355 ALA A C 1
ATOM 2757 O O . ALA A 1 355 ? -13.760 19.701 21.956 1.00 50.34 355 ALA A O 1
ATOM 2758 N N . HIS A 1 356 ? -12.361 17.975 21.582 1.00 47.47 356 HIS A N 1
ATOM 2759 C CA . HIS A 1 356 ? -12.483 17.416 22.918 1.00 47.47 356 HIS A CA 1
ATOM 2760 C C . HIS A 1 356 ? -11.718 18.356 23.853 1.00 47.47 356 HIS A C 1
ATOM 2762 O O . HIS A 1 356 ? -10.512 18.226 24.047 1.00 47.47 356 HIS A O 1
ATOM 2768 N N . THR A 1 357 ? -12.413 19.357 24.391 1.00 37.38 357 THR A N 1
ATOM 2769 C CA . THR A 1 357 ? -11.991 20.038 25.607 1.00 37.38 357 THR A CA 1
ATOM 2770 C C . THR A 1 357 ? -11.961 18.963 26.679 1.00 37.38 357 THR A C 1
ATOM 2772 O O . THR A 1 357 ? -13.007 18.484 27.111 1.00 37.38 357 THR A O 1
ATOM 2775 N N . GLY A 1 358 ? -10.758 18.510 27.025 1.00 39.09 358 GLY A N 1
ATOM 2776 C CA . GLY A 1 358 ? -10.521 17.694 28.204 1.00 39.09 358 GLY A CA 1
ATOM 2777 C C . GLY A 1 358 ? -10.782 18.527 29.453 1.00 39.09 358 GLY A C 1
ATOM 2778 O O . GLY A 1 358 ? -9.847 18.954 30.115 1.00 39.09 358 GLY A O 1
ATOM 2779 N N . GLU A 1 359 ? -12.051 18.787 29.738 1.00 36.91 359 GLU A N 1
ATOM 2780 C CA . GLU A 1 359 ? -12.543 19.176 31.050 1.00 36.91 359 GLU A CA 1
ATOM 2781 C C . GLU A 1 359 ? -13.605 18.144 31.440 1.00 36.91 359 GLU A C 1
ATOM 2783 O O . GLU A 1 359 ? -14.586 17.962 30.722 1.00 36.91 359 GLU A O 1
ATOM 2788 N N . ASP A 1 360 ? -13.312 17.457 32.548 1.00 35.12 360 ASP A N 1
ATOM 2789 C CA . ASP A 1 360 ? -14.162 16.603 33.395 1.00 35.12 360 ASP A CA 1
ATOM 2790 C C . ASP A 1 360 ? -13.757 15.119 33.457 1.00 35.12 360 ASP A C 1
ATOM 2792 O O . ASP A 1 360 ? -14.330 14.258 32.786 1.00 35.12 360 ASP A O 1
ATOM 2796 N N . ALA A 1 361 ? -12.765 14.827 34.314 1.00 31.91 361 ALA A N 1
ATOM 2797 C CA . ALA A 1 361 ? -12.896 13.967 35.510 1.00 31.91 361 ALA A CA 1
ATOM 2798 C C . ALA A 1 361 ? -11.541 13.773 36.215 1.00 31.91 361 ALA A C 1
ATOM 2800 O O . ALA A 1 361 ? -10.627 13.175 35.598 1.00 31.91 361 ALA A O 1
#

Sequence (361 aa):
HPLQPFSRRYFERAAKENAALFTYAGEWRMAHADSAAPAPAHGLPAFEALLEPLSLQQLVRFLKNPVKAFFRVRLDVVFDEQGAQDDDEVFALDGLSRHALLTDLLDDPQTAVREGVEHNIARRLHRLRGSGVLPMRALGERVAQALQQEALPMLARWAELRQTYPHGAEKIPLRFAHAGVQLDDWLGDLRKGAQGRVWMLLTASRLLGDKASPRPDKLLDAWVRQLATSACGEAAEGWLIGPDASLQLPPLAQEAAAAHLQALLAAWKTGMDAPLPIAARTALAELAKGKGAATYDGSFNTTGEVEEPCLARVFPDFDTLRADGRFDHYKDTLFQPLLDWAQGCSVMIHSQMPAHTGEDA